Protein AF-A0A953EBY9-F1 (afdb_monomer)

Foldseek 3Di:
DDDDDPPVCVVVVVVCVVVVPPPPPPPPPPPCVPPHPVCLVVLLVVPDCLQFKWKWFKWQDDPPDDIAGAEIEIAGRLVSLCVSCDPLSVDPVSSLVSRQVVLLVCLAPVPPPDDPPPRAAYEGEHRLPQRPLHAQDARYEYEYEPVNVVPQVVQLVSQVSNVVSNYFYEYDDAELVNLLVDQPVSHNGQAYEYEDDPSCPDPSNLVSLPPPDLNRYAYEQCPDVVSVVSCVVSVHRIYIHPVVLLVQLVQLLLVDPCNVQDDSVLLSVLLTGDDPVSVVPDPCVVSSPDSHHPGDD

Secondary structure (DSSP, 8-state):
-----TTTTHHHHHHHHHHH-PPPPPP----TTSPPSTTHHHHHHHS-HHHHEEEEEEEE--TTS--EEEEEEEEE-HHHHHHHHGGGGGSHHHHHHHHHHHHHHHHHHSTTTS-S-TTS-EEEE--SS----PPP-TTEEEEEEGGGGGSHHHHHHHHHHHHHTT-EEEEEEE-HHHHHHS-GGGSS-SEEEEE--GGGGSHHHHHHHTTS-GGGEEEE---SHHHHHHHHHTT--EE-SHHHHHHHHHHHHHT-TTGGG--HHHHHHHHHB-SHHHHTT-S-HHHHH-SSPPPP-

Solvent-accessible surface area (backbone atoms only — not comparable to full-atom values): 16516 Å² total; per-residue (Å²): 133,89,80,82,50,83,74,82,39,50,66,59,51,51,51,47,51,64,66,63,57,56,75,69,76,72,70,76,73,70,66,79,80,49,82,62,73,84,52,56,65,60,48,60,72,66,48,61,58,45,71,26,35,33,44,45,63,29,30,34,50,51,91,98,50,81,75,41,71,53,25,35,36,47,42,75,37,66,68,46,42,31,64,73,51,46,78,56,41,78,39,68,65,55,44,47,49,52,51,29,54,52,18,46,50,47,53,65,65,50,73,83,71,64,70,78,66,96,57,46,36,40,33,36,46,38,25,76,67,88,56,76,85,51,79,73,42,75,53,33,25,40,31,32,50,51,73,41,63,80,41,57,69,59,36,40,51,51,38,52,55,35,43,77,25,42,26,45,34,28,37,34,66,44,28,40,71,47,38,75,76,46,68,64,85,78,50,68,47,64,31,41,32,31,39,61,52,82,63,42,75,37,70,64,29,52,58,50,54,61,91,59,62,41,90,32,37,31,45,27,59,24,66,46,68,67,49,52,55,52,37,47,76,72,56,35,36,32,41,21,29,64,37,52,42,47,52,44,19,47,47,35,40,75,68,34,97,64,31,92,81,55,53,53,69,58,45,28,53,37,51,22,42,68,34,66,74,72,34,62,83,47,94,52,55,72,65,52,67,41,82,71,46,69,78,83,128

Sequence (297 aa):
PDIWRFPADAERLLAWAGAACLPPPAPPVPDLTAPALPGLEAMLEALPLDRVLRRRAILHHTPGAPPLLAARRLLLSRSALAAGLGPLAGDADLLRHAEDRLAASLATRLPGKEQDPPDGPLLLPLPLGSPPVPAPRPGLVGVLPLAAAAHPAALAATRAALAQAGWGLALAGLDAAALRLVAPAGLAADLLLLRWSPAMAERAAAAALRGLPPARLVLTGCDGPEALDWGRSQGITHFAGPHIEALLAAARLAACPKAVACSQPQCAERAATTGPAARAACRNPVLLARLLPPAAA

pLDDT: mean 85.07, std 13.48, range [40.0, 98.31]

Nearest PDB structures (foldseek):
  3pfm-assembly1_A-2  TM=5.759E-01  e=6.584E-04  Pseudomonas protegens Pf-5
  3pju-assembly1_A  TM=5.493E-01  e=7.404E-04  Pseudomonas fluorescens Pf0-1
  6hq5-assembly1_A  TM=5.587E-01  e=7.852E-04  Bdellovibrio bacteriovorus HD100
  6hq5-assembly1_B  TM=5.854E-01  e=3.032E-03  Bdellovibrio bacteriovorus HD100
  3iiv-assembly2_B  TM=5.463E-01  e=1.446E+00  Escherichia coli

Mean predicted aligned error: 9.71 Å

Structure (mmCIF, N/CA/C/O backbone):
data_AF-A0A953EBY9-F1
#
_entry.id   AF-A0A953EBY9-F1
#
loop_
_atom_site.group_PDB
_atom_site.id
_atom_site.type_symbol
_atom_site.label_atom_id
_atom_site.label_alt_id
_atom_site.label_comp_id
_atom_site.label_asym_id
_atom_site.label_entity_id
_atom_site.label_seq_id
_atom_site.pdbx_PDB_ins_code
_atom_site.Cartn_x
_atom_site.Cartn_y
_atom_site.Cartn_z
_atom_site.occupancy
_atom_site.B_iso_or_equiv
_atom_site.auth_seq_id
_atom_site.auth_comp_id
_atom_site.auth_asym_id
_atom_site.auth_atom_id
_atom_site.pdbx_PDB_model_num
ATOM 1 N N . PRO A 1 1 ? 18.045 -18.997 38.169 1.00 48.84 1 PRO A N 1
ATOM 2 C CA . PRO A 1 1 ? 17.410 -17.719 37.783 1.00 48.84 1 PRO A CA 1
ATOM 3 C C . PRO A 1 1 ? 16.649 -17.139 38.975 1.00 48.84 1 PRO A C 1
ATOM 5 O O . PRO A 1 1 ? 15.660 -17.726 39.409 1.00 48.84 1 PRO A O 1
ATOM 8 N N . ASP A 1 2 ? 17.155 -16.044 39.537 1.00 67.75 2 ASP A N 1
ATOM 9 C CA . ASP A 1 2 ? 16.508 -15.395 40.675 1.00 67.75 2 ASP A CA 1
ATOM 10 C C . ASP A 1 2 ? 15.164 -14.807 40.236 1.00 67.75 2 ASP A C 1
ATOM 12 O O . ASP A 1 2 ? 15.077 -14.040 39.276 1.00 67.75 2 ASP A O 1
ATOM 16 N N . ILE A 1 3 ? 14.093 -15.234 40.905 1.00 78.25 3 ILE A N 1
ATOM 17 C CA . ILE A 1 3 ? 12.739 -14.740 40.665 1.00 78.25 3 ILE A CA 1
ATOM 18 C C . ILE A 1 3 ? 12.553 -13.493 41.525 1.00 78.25 3 ILE A C 1
ATOM 20 O O . ILE A 1 3 ? 12.464 -13.589 42.748 1.00 78.25 3 ILE A O 1
ATOM 24 N N . TRP A 1 4 ? 12.475 -12.338 40.871 1.00 80.19 4 TRP A N 1
ATOM 25 C CA . TRP A 1 4 ? 12.210 -11.050 41.505 1.00 80.19 4 TRP A CA 1
ATOM 26 C C . TRP A 1 4 ? 10.749 -10.949 41.959 1.00 80.19 4 TRP A C 1
ATOM 28 O O . TRP A 1 4 ? 9.829 -11.244 41.192 1.00 80.19 4 TRP A O 1
ATOM 38 N N . ARG A 1 5 ? 10.521 -10.514 43.200 1.00 81.44 5 ARG A N 1
ATOM 39 C CA . ARG A 1 5 ? 9.195 -10.314 43.793 1.00 81.44 5 ARG A CA 1
ATOM 40 C C . ARG A 1 5 ? 8.960 -8.832 44.062 1.00 81.44 5 ARG A C 1
ATOM 42 O O . ARG A 1 5 ? 9.480 -8.248 45.012 1.00 81.44 5 ARG A O 1
ATOM 49 N N . PHE A 1 6 ? 8.118 -8.218 43.240 1.00 67.62 6 PHE A N 1
ATOM 50 C CA . PHE A 1 6 ? 7.674 -6.845 43.470 1.00 67.62 6 PHE A CA 1
ATOM 51 C C . PHE A 1 6 ? 6.563 -6.786 44.530 1.00 67.62 6 PHE A C 1
ATOM 53 O O . PHE A 1 6 ? 5.716 -7.680 44.563 1.00 67.62 6 PHE A O 1
ATOM 60 N N . PRO A 1 7 ? 6.532 -5.742 45.384 1.00 73.81 7 PRO A N 1
ATOM 61 C CA . PRO A 1 7 ? 7.420 -4.568 45.392 1.00 73.81 7 PRO A CA 1
ATOM 62 C C . PRO A 1 7 ? 8.709 -4.738 46.218 1.00 73.81 7 PRO A C 1
ATOM 64 O O . PRO A 1 7 ? 9.576 -3.873 46.159 1.00 73.81 7 PRO A O 1
ATOM 67 N N . ALA A 1 8 ? 8.844 -5.832 46.974 1.00 84.31 8 ALA A N 1
ATOM 68 C CA . ALA A 1 8 ? 9.902 -6.019 47.971 1.00 84.31 8 ALA A CA 1
ATOM 69 C C . ALA A 1 8 ? 11.327 -5.952 47.395 1.00 84.31 8 ALA A C 1
ATOM 71 O O . ALA A 1 8 ? 12.239 -5.480 48.068 1.00 84.31 8 ALA A O 1
ATOM 72 N N . ASP A 1 9 ? 11.516 -6.377 46.147 1.00 86.94 9 ASP A N 1
ATOM 73 C CA . ASP A 1 9 ? 12.834 -6.385 45.513 1.00 86.94 9 ASP A CA 1
ATOM 74 C C . ASP A 1 9 ? 13.146 -5.128 44.676 1.00 86.94 9 ASP A C 1
ATOM 76 O O . ASP A 1 9 ? 14.145 -5.111 43.956 1.00 86.94 9 ASP A O 1
ATOM 80 N N . ALA A 1 10 ? 12.335 -4.065 44.751 1.00 79.62 10 ALA A N 1
ATOM 81 C CA . ALA A 1 10 ? 12.517 -2.868 43.921 1.00 79.62 10 ALA A CA 1
ATOM 82 C C . ALA A 1 10 ? 13.888 -2.196 44.122 1.00 79.62 10 ALA A C 1
ATOM 84 O O . ALA A 1 10 ? 14.565 -1.884 43.144 1.00 79.62 10 ALA A O 1
ATOM 85 N N . GLU A 1 11 ? 14.344 -2.030 45.368 1.00 83.62 11 GLU A N 1
ATOM 86 C CA . GLU A 1 11 ? 15.662 -1.440 45.648 1.00 83.62 11 GLU A CA 1
ATOM 87 C C . GLU A 1 11 ? 16.814 -2.335 45.185 1.00 83.62 11 GLU A C 1
ATOM 89 O O . GLU A 1 11 ? 17.789 -1.842 44.621 1.00 83.62 11 GLU A O 1
ATOM 94 N N . ARG A 1 12 ? 16.698 -3.658 45.356 1.00 82.31 12 ARG A N 1
ATOM 95 C CA . ARG A 1 12 ? 17.714 -4.612 44.883 1.00 82.31 12 ARG A CA 1
ATOM 96 C C . ARG A 1 12 ? 17.794 -4.648 43.363 1.00 82.31 12 ARG A C 1
ATOM 98 O O . ARG A 1 12 ? 18.891 -4.761 42.829 1.00 82.31 12 ARG A O 1
ATOM 105 N N . LEU A 1 13 ? 16.660 -4.523 42.676 1.00 76.31 13 LEU A N 1
ATOM 106 C CA . LEU A 1 13 ? 16.611 -4.417 41.222 1.00 76.31 13 LEU A CA 1
ATOM 107 C C . LEU A 1 13 ? 17.226 -3.098 40.738 1.00 76.31 13 LEU A C 1
ATOM 109 O O . LEU A 1 13 ? 17.973 -3.106 39.767 1.00 76.31 13 LEU A O 1
ATOM 113 N N . LEU A 1 14 ? 16.957 -1.978 41.418 1.00 78.56 14 LEU A N 1
ATOM 114 C CA . LEU A 1 14 ? 17.555 -0.677 41.100 1.00 78.56 14 LEU A CA 1
ATOM 115 C C . LEU A 1 14 ? 19.065 -0.661 41.367 1.00 78.56 14 LEU A C 1
ATOM 117 O O . LEU A 1 14 ? 19.818 -0.134 40.555 1.00 78.56 14 LEU A O 1
ATOM 121 N N . ALA A 1 15 ? 19.520 -1.284 42.454 1.00 81.62 15 ALA A N 1
ATOM 122 C CA . ALA A 1 15 ? 20.938 -1.440 42.763 1.00 81.62 15 ALA A CA 1
ATOM 123 C C . ALA A 1 15 ? 21.637 -2.376 41.768 1.00 81.62 15 ALA A C 1
ATOM 125 O O . ALA A 1 15 ? 22.726 -2.064 41.292 1.00 81.62 15 ALA A O 1
ATOM 126 N N . TRP A 1 16 ? 20.994 -3.490 41.398 1.00 83.25 16 TRP A N 1
ATOM 127 C CA . TRP A 1 16 ? 21.473 -4.360 40.328 1.00 83.25 16 TRP A CA 1
ATOM 128 C C . TRP A 1 16 ? 21.533 -3.609 39.000 1.00 83.25 16 TRP A C 1
ATOM 130 O O . TRP A 1 16 ? 22.554 -3.689 38.342 1.00 83.25 16 TRP A O 1
ATOM 140 N N . ALA A 1 17 ? 20.512 -2.834 38.627 1.00 71.62 17 ALA A N 1
ATOM 141 C CA . ALA A 1 17 ? 20.506 -2.042 37.398 1.00 71.62 17 ALA A CA 1
ATOM 142 C C . ALA A 1 17 ? 21.590 -0.952 37.413 1.00 71.62 17 ALA A C 1
ATOM 144 O O . ALA A 1 17 ? 22.281 -0.769 36.418 1.00 71.62 17 ALA A O 1
ATOM 145 N N . GLY A 1 18 ? 21.795 -0.280 38.550 1.00 77.06 18 GLY A N 1
ATOM 146 C CA . GLY A 1 18 ? 22.863 0.704 38.731 1.00 77.06 18 GLY A CA 1
ATOM 147 C C . GLY A 1 18 ? 24.265 0.093 38.652 1.00 77.06 18 GLY A C 1
ATOM 148 O O . GLY A 1 18 ? 25.166 0.713 38.097 1.00 77.06 18 GLY A O 1
ATOM 149 N N . ALA A 1 19 ? 24.446 -1.135 39.147 1.00 72.19 19 ALA A N 1
ATOM 150 C CA . ALA A 1 19 ? 25.705 -1.880 39.055 1.00 72.19 19 ALA A CA 1
ATOM 151 C C . ALA A 1 19 ? 25.898 -2.586 37.697 1.00 72.19 19 ALA A C 1
ATOM 153 O O . ALA A 1 19 ? 27.026 -2.760 37.243 1.00 72.19 19 ALA A O 1
ATOM 154 N N . ALA A 1 20 ? 24.805 -2.985 37.043 1.00 67.62 20 ALA A N 1
ATOM 155 C CA . ALA A 1 20 ? 24.759 -3.609 35.722 1.00 67.62 20 ALA A CA 1
ATOM 156 C C . ALA A 1 20 ? 24.744 -2.582 34.582 1.00 67.62 20 ALA A C 1
ATOM 158 O O . ALA A 1 20 ? 24.800 -2.985 33.419 1.00 67.62 20 ALA A O 1
ATOM 159 N N . CYS A 1 21 ? 24.763 -1.278 34.893 1.00 52.44 21 CYS A N 1
ATOM 160 C CA . CYS A 1 21 ? 25.278 -0.228 34.016 1.00 52.44 21 CYS A CA 1
ATOM 161 C C . CYS A 1 21 ? 26.784 -0.441 33.779 1.00 52.44 21 CYS A C 1
ATOM 163 O O . CYS A 1 21 ? 27.620 0.412 34.071 1.00 52.44 21 CYS A O 1
ATOM 165 N N . LEU A 1 22 ? 27.140 -1.579 33.183 1.00 54.03 22 LEU A N 1
ATOM 166 C CA . LEU A 1 22 ? 28.200 -1.581 32.198 1.00 54.03 22 LEU A CA 1
ATOM 167 C C . LEU A 1 22 ? 27.842 -0.446 31.230 1.00 54.03 22 LEU A C 1
ATOM 169 O O . LEU A 1 22 ? 26.678 -0.383 30.809 1.00 54.03 22 LEU A O 1
ATOM 173 N N . PRO A 1 23 ? 28.770 0.467 30.883 1.00 52.78 23 PRO A N 1
ATOM 174 C CA . PRO A 1 23 ? 28.535 1.289 29.708 1.00 52.78 23 PRO A CA 1
ATOM 175 C C . PRO A 1 23 ? 28.099 0.310 28.612 1.00 52.78 23 PRO A C 1
ATOM 177 O O . PRO A 1 23 ? 28.747 -0.741 28.483 1.00 52.78 23 PRO A O 1
ATOM 180 N N . PRO A 1 24 ? 26.979 0.558 27.900 1.00 56.12 24 PRO A N 1
ATOM 181 C CA . PRO A 1 24 ? 26.636 -0.301 26.776 1.00 56.12 24 PRO A CA 1
ATOM 182 C C . PRO A 1 24 ? 27.923 -0.454 25.963 1.00 56.12 24 PRO A C 1
ATOM 184 O O . PRO A 1 24 ? 28.640 0.552 25.854 1.00 56.12 24 PRO A O 1
ATOM 187 N N . PRO A 1 25 ? 28.290 -1.663 25.476 1.00 50.09 25 PRO A N 1
ATOM 188 C CA . PRO A 1 25 ? 29.399 -1.754 24.537 1.00 50.09 25 PRO A CA 1
ATOM 189 C C . PRO A 1 25 ? 29.126 -0.652 23.536 1.00 50.09 25 PRO A C 1
ATOM 191 O O . PRO A 1 25 ? 28.016 -0.628 22.991 1.00 50.09 25 PRO A O 1
ATOM 194 N N . ALA A 1 26 ? 30.032 0.337 23.473 1.00 48.22 26 ALA A N 1
ATOM 195 C CA . ALA A 1 26 ? 29.777 1.537 22.698 1.00 48.22 26 ALA A CA 1
ATOM 196 C C . ALA A 1 26 ? 29.273 1.014 21.359 1.00 48.22 26 ALA A C 1
ATOM 198 O O . ALA A 1 26 ? 29.963 0.146 20.798 1.00 48.22 26 ALA A O 1
ATOM 199 N N . PRO A 1 27 ? 28.044 1.379 20.924 1.00 53.12 27 PRO A N 1
ATOM 200 C CA . PRO A 1 27 ? 27.584 0.930 19.621 1.00 53.12 27 PRO A CA 1
ATOM 201 C C . PRO A 1 27 ? 28.753 1.232 18.695 1.00 53.12 27 PRO A C 1
ATOM 203 O O . PRO A 1 27 ? 29.323 2.319 18.864 1.00 53.12 27 PRO A O 1
ATOM 206 N N . PRO A 1 28 ? 29.215 0.261 17.878 1.00 50.53 28 PRO A N 1
ATOM 207 C CA . PRO A 1 28 ? 30.386 0.475 17.042 1.00 50.53 28 PRO A CA 1
ATOM 208 C C . PRO A 1 28 ? 30.195 1.847 16.433 1.00 50.53 28 PRO A C 1
ATOM 210 O O . PRO A 1 28 ? 29.159 2.068 15.801 1.00 50.53 28 PRO A O 1
ATOM 213 N N . VAL A 1 29 ? 31.079 2.791 16.791 1.00 48.19 29 VAL A N 1
ATOM 214 C CA . VAL A 1 29 ? 30.934 4.170 16.337 1.00 48.19 29 VAL A CA 1
ATOM 215 C C . VAL A 1 29 ? 30.852 4.009 14.833 1.00 48.19 29 VAL A C 1
ATOM 217 O O . VAL A 1 29 ? 31.797 3.436 14.276 1.00 48.19 29 VAL A O 1
ATOM 220 N N . PRO A 1 30 ? 29.702 4.331 14.207 1.00 51.94 30 PRO A N 1
ATOM 221 C CA . PRO A 1 30 ? 29.554 4.111 12.787 1.00 51.94 30 PRO A CA 1
ATOM 222 C C . PRO A 1 30 ? 30.749 4.798 12.168 1.00 51.94 30 PRO A C 1
ATOM 224 O O . PRO A 1 30 ? 31.080 5.918 12.562 1.00 51.94 30 PRO A O 1
ATOM 227 N N . ASP A 1 31 ? 31.462 4.070 11.321 1.00 47.47 31 ASP A N 1
ATOM 228 C CA . ASP A 1 31 ? 32.631 4.612 10.669 1.00 47.47 31 ASP A CA 1
ATOM 229 C C . ASP A 1 31 ? 32.194 5.897 9.957 1.00 47.47 31 ASP A C 1
ATOM 231 O O . ASP A 1 31 ? 31.512 5.855 8.936 1.00 47.47 31 ASP A O 1
ATOM 235 N N . LEU A 1 32 ? 32.514 7.053 10.544 1.00 46.72 32 LEU A N 1
ATOM 236 C CA . LEU A 1 32 ? 32.156 8.362 10.001 1.00 46.72 32 LEU A CA 1
ATOM 237 C C . LEU A 1 32 ? 32.992 8.673 8.750 1.00 46.72 32 LEU A C 1
ATOM 239 O O . LEU A 1 32 ? 32.824 9.736 8.157 1.00 46.72 32 LEU A O 1
ATOM 243 N N . THR A 1 33 ? 33.884 7.756 8.344 1.00 44.59 33 THR A N 1
ATOM 244 C CA . THR A 1 33 ? 34.513 7.744 7.020 1.00 44.59 33 THR A CA 1
ATOM 245 C C . THR A 1 33 ? 33.665 7.041 5.955 1.00 44.59 33 THR A C 1
ATOM 247 O O . THR A 1 33 ? 34.033 7.065 4.778 1.00 44.59 33 THR A O 1
ATOM 250 N N . ALA A 1 34 ? 32.489 6.502 6.320 1.00 49.81 34 ALA A N 1
ATOM 251 C CA . ALA A 1 34 ? 31.417 6.227 5.370 1.00 49.81 34 ALA A CA 1
ATOM 252 C C . ALA A 1 34 ? 31.222 7.461 4.473 1.00 49.81 34 ALA A C 1
ATOM 254 O O . ALA A 1 34 ? 31.284 8.586 4.981 1.00 49.81 34 ALA A O 1
ATOM 255 N N . PRO A 1 35 ? 31.035 7.278 3.149 1.00 50.38 35 PRO A N 1
ATOM 256 C CA . PRO A 1 35 ? 30.967 8.385 2.205 1.00 50.38 35 PRO A CA 1
ATOM 257 C C . PRO A 1 35 ? 29.991 9.417 2.747 1.00 50.38 35 PRO A C 1
ATOM 259 O O . PRO A 1 35 ? 28.830 9.108 3.017 1.00 50.38 35 PRO A O 1
ATOM 262 N N . ALA A 1 36 ? 30.520 10.608 3.008 1.00 50.12 36 ALA A N 1
ATOM 263 C CA . ALA A 1 36 ? 29.804 11.628 3.735 1.00 50.12 36 ALA A CA 1
ATOM 264 C C . ALA A 1 36 ? 28.427 11.869 3.079 1.00 50.12 36 ALA A C 1
ATOM 266 O O . ALA A 1 36 ? 28.316 11.963 1.859 1.00 50.12 36 ALA A O 1
ATOM 267 N N . LEU A 1 37 ? 27.388 12.008 3.911 1.00 58.06 37 LEU A N 1
ATOM 268 C CA . LEU A 1 37 ? 26.027 12.450 3.566 1.00 58.06 37 LEU A CA 1
ATOM 269 C C . LEU A 1 37 ? 25.894 13.568 2.497 1.00 58.06 37 LEU A C 1
ATOM 271 O O . LEU A 1 37 ? 24.848 13.591 1.836 1.00 58.06 37 LEU A O 1
ATOM 275 N N . PRO A 1 38 ? 26.851 14.506 2.285 1.00 58.12 38 PRO A N 1
ATOM 276 C CA . PRO A 1 38 ? 26.871 15.367 1.103 1.00 58.12 38 PRO A CA 1
ATOM 277 C C . PRO A 1 38 ? 26.700 14.579 -0.200 1.00 58.12 38 PRO A C 1
ATOM 279 O O . PRO A 1 38 ? 27.589 13.879 -0.669 1.00 58.12 38 PRO A O 1
ATOM 282 N N . GLY A 1 39 ? 25.527 14.747 -0.809 1.00 73.44 39 GLY A N 1
ATOM 283 C CA . GLY A 1 39 ? 25.174 14.131 -2.083 1.00 73.44 39 GLY A CA 1
ATOM 284 C C . GLY A 1 39 ? 23.997 13.165 -2.010 1.00 73.44 39 GLY A C 1
ATOM 285 O O . GLY A 1 39 ? 23.461 12.851 -3.066 1.00 73.44 39 GLY A O 1
ATOM 286 N N . LEU A 1 40 ? 23.524 12.756 -0.821 1.00 82.25 40 LEU A N 1
ATOM 287 C CA . LEU A 1 40 ? 22.324 11.911 -0.712 1.00 82.25 40 LEU A CA 1
ATOM 288 C C . LEU A 1 40 ? 21.115 12.579 -1.379 1.00 82.25 40 LEU A C 1
ATOM 290 O O . LEU A 1 40 ? 20.431 11.957 -2.182 1.00 82.25 40 LEU A O 1
ATOM 294 N N . GLU A 1 41 ? 20.895 13.863 -1.108 1.00 84.31 41 GLU A N 1
ATOM 295 C CA . GLU A 1 41 ? 19.794 14.621 -1.711 1.00 84.31 41 GLU A CA 1
ATOM 296 C C . GLU A 1 41 ? 19.932 14.720 -3.236 1.00 84.31 41 GLU A C 1
ATOM 298 O O . GLU A 1 41 ? 18.997 14.388 -3.959 1.00 84.31 41 GLU A O 1
ATOM 303 N N . ALA A 1 42 ? 21.121 15.067 -3.737 1.00 84.69 42 ALA A N 1
ATOM 304 C CA . ALA A 1 42 ? 21.390 15.118 -5.174 1.00 84.69 42 ALA A CA 1
ATOM 305 C C . ALA A 1 42 ? 21.229 13.739 -5.842 1.00 84.69 42 ALA A C 1
ATOM 307 O O . ALA A 1 42 ? 20.711 13.635 -6.952 1.00 84.69 42 ALA A O 1
ATOM 308 N N . MET A 1 43 ? 21.625 12.664 -5.156 1.00 86.44 43 MET A N 1
ATOM 309 C CA . MET A 1 43 ? 21.443 11.289 -5.612 1.00 86.44 43 MET A CA 1
ATOM 310 C C . MET A 1 43 ? 19.959 10.911 -5.669 1.00 86.44 43 MET A C 1
ATOM 312 O O . MET A 1 43 ? 19.530 10.315 -6.654 1.00 86.44 43 MET A O 1
ATOM 316 N N . LEU A 1 44 ? 19.164 11.273 -4.657 1.00 88.56 44 LEU A N 1
ATOM 317 C CA . LEU A 1 44 ? 17.716 11.043 -4.646 1.00 88.56 44 LEU A CA 1
ATOM 318 C C . LEU A 1 44 ? 17.003 11.844 -5.739 1.00 88.56 44 LEU A C 1
ATOM 320 O O . LEU A 1 44 ? 16.080 11.330 -6.368 1.00 88.56 44 LEU A O 1
ATOM 324 N N . GLU A 1 45 ? 17.440 13.075 -6.001 1.00 86.62 45 GLU A N 1
ATOM 325 C CA . GLU A 1 45 ? 16.926 13.903 -7.095 1.00 86.62 45 GLU A CA 1
ATOM 326 C C . GLU A 1 45 ? 17.282 13.339 -8.475 1.00 86.62 45 GLU A C 1
ATOM 328 O O . GLU A 1 45 ? 16.454 13.387 -9.390 1.00 86.62 45 GLU A O 1
ATOM 333 N N . ALA A 1 46 ? 18.483 12.771 -8.615 1.00 87.94 46 ALA A N 1
ATOM 334 C CA . ALA A 1 46 ? 18.946 12.110 -9.831 1.00 87.94 46 ALA A CA 1
ATOM 335 C C . ALA A 1 46 ? 18.370 10.694 -10.009 1.00 87.94 46 ALA A C 1
ATOM 337 O O . ALA A 1 46 ? 18.470 10.125 -11.101 1.00 87.94 46 ALA A O 1
ATOM 338 N N . LEU A 1 47 ? 17.772 10.108 -8.964 1.00 87.62 47 LEU A N 1
ATOM 339 C CA . LEU A 1 47 ? 17.259 8.747 -9.011 1.00 87.62 47 LEU A CA 1
ATOM 340 C C . LEU A 1 47 ? 16.060 8.673 -9.970 1.00 87.62 47 LEU A C 1
ATOM 342 O O . LEU A 1 47 ? 15.031 9.318 -9.745 1.00 87.62 47 LEU A O 1
ATOM 346 N N . PRO A 1 48 ? 16.140 7.861 -11.037 1.00 87.19 48 PRO A N 1
ATOM 347 C CA . PRO A 1 48 ? 15.052 7.745 -11.994 1.00 87.19 48 PRO A CA 1
ATOM 348 C C . PRO A 1 48 ? 13.830 7.106 -11.320 1.00 87.19 48 PRO A C 1
ATOM 350 O O . PRO A 1 48 ? 13.829 5.919 -10.976 1.00 87.19 48 PRO A O 1
ATOM 353 N N . LEU A 1 49 ? 12.780 7.915 -11.117 1.00 86.06 49 LEU A N 1
ATOM 354 C CA . LEU A 1 49 ? 11.563 7.512 -10.404 1.00 86.06 49 LEU A CA 1
ATOM 355 C C . LEU A 1 49 ? 10.929 6.256 -10.999 1.00 86.06 49 LEU A C 1
ATOM 357 O O . LEU A 1 49 ? 10.382 5.447 -10.263 1.00 86.06 49 LEU A O 1
ATOM 361 N N . ASP A 1 50 ? 11.020 6.048 -12.306 1.00 84.38 50 ASP A N 1
ATOM 362 C CA . ASP A 1 50 ? 10.482 4.863 -12.964 1.00 84.38 50 ASP A CA 1
ATOM 363 C C . ASP A 1 50 ? 11.200 3.553 -12.617 1.00 84.38 50 ASP A C 1
ATOM 365 O O . ASP A 1 50 ? 10.613 2.476 -12.759 1.00 84.38 50 ASP A O 1
ATOM 369 N N . ARG A 1 51 ? 12.443 3.621 -12.124 1.00 86.38 51 ARG A N 1
ATOM 370 C CA . ARG A 1 51 ? 13.166 2.441 -11.635 1.00 86.38 51 ARG A CA 1
ATOM 371 C C . ARG A 1 51 ? 12.719 2.022 -10.244 1.00 86.38 51 ARG A C 1
ATOM 373 O O . ARG A 1 51 ? 12.702 0.822 -9.964 1.00 86.38 51 ARG A O 1
ATOM 380 N N . VAL A 1 52 ? 12.329 2.973 -9.399 1.00 91.50 52 VAL A N 1
ATOM 381 C CA . VAL A 1 52 ? 11.956 2.712 -7.999 1.00 91.50 52 VAL A CA 1
ATOM 382 C C . VAL A 1 52 ? 10.455 2.664 -7.764 1.00 91.50 52 VAL A C 1
ATOM 384 O O . VAL A 1 52 ? 9.995 1.949 -6.879 1.00 91.50 52 VAL A O 1
ATOM 387 N N . LEU A 1 53 ? 9.670 3.369 -8.569 1.00 92.00 53 LEU A N 1
ATOM 388 C CA . LEU A 1 53 ? 8.223 3.401 -8.456 1.00 92.00 53 LEU A CA 1
ATOM 389 C C . LEU A 1 53 ? 7.626 2.147 -9.096 1.00 92.00 53 LEU A C 1
ATOM 391 O O . LEU A 1 53 ? 8.007 1.713 -10.187 1.00 92.00 53 LEU A O 1
ATOM 395 N N . ARG A 1 54 ? 6.663 1.551 -8.402 1.00 91.19 54 ARG A N 1
ATOM 396 C CA . ARG A 1 54 ? 5.860 0.440 -8.900 1.00 91.19 54 ARG A CA 1
ATOM 397 C C . ARG A 1 54 ? 4.387 0.775 -8.783 1.00 91.19 54 ARG A C 1
ATOM 399 O O . ARG A 1 54 ? 3.951 1.452 -7.856 1.00 91.19 54 ARG A O 1
ATOM 406 N N . ARG A 1 55 ? 3.630 0.268 -9.742 1.00 90.69 55 ARG A N 1
ATOM 407 C CA . ARG A 1 55 ? 2.183 0.358 -9.855 1.00 90.69 55 ARG A CA 1
ATOM 408 C C . ARG A 1 55 ? 1.590 -1.002 -9.528 1.00 90.69 55 ARG A C 1
ATOM 410 O O . ARG A 1 55 ? 1.950 -1.993 -10.154 1.00 90.69 55 ARG A O 1
ATOM 417 N N . ARG A 1 56 ? 0.651 -1.045 -8.591 1.00 91.69 56 ARG A N 1
ATOM 418 C CA . ARG A 1 56 ? -0.096 -2.256 -8.244 1.00 91.69 56 ARG A CA 1
ATOM 419 C C . ARG A 1 56 ? -1.590 -2.015 -8.349 1.00 91.69 56 ARG A C 1
ATOM 421 O O . ARG A 1 56 ? -2.073 -0.932 -8.026 1.00 91.69 56 ARG A O 1
ATOM 428 N N . ALA A 1 57 ? -2.302 -3.028 -8.819 1.00 91.50 57 ALA A N 1
ATOM 429 C CA . ALA A 1 57 ? -3.754 -3.034 -8.823 1.00 91.50 57 ALA A CA 1
ATOM 430 C C . ALA A 1 57 ? -4.269 -3.467 -7.448 1.00 91.50 57 ALA A C 1
ATOM 432 O O . ALA A 1 57 ? -3.707 -4.368 -6.821 1.00 91.50 57 ALA A O 1
ATOM 433 N N . ILE A 1 58 ? -5.344 -2.829 -7.006 1.00 94.44 58 ILE A N 1
ATOM 434 C CA . ILE A 1 58 ? -6.201 -3.315 -5.933 1.00 94.44 58 ILE A CA 1
ATOM 435 C C . ILE A 1 58 ? -7.476 -3.782 -6.616 1.00 94.44 58 ILE A C 1
ATOM 437 O O . ILE A 1 58 ? -8.159 -2.988 -7.265 1.00 94.44 58 ILE A O 1
ATOM 441 N N . LEU A 1 59 ? -7.768 -5.072 -6.509 1.00 92.88 59 LEU A N 1
ATOM 442 C CA . LEU A 1 59 ? -8.961 -5.655 -7.100 1.00 92.88 59 LEU A CA 1
ATOM 443 C C . LEU A 1 59 ? -10.061 -5.753 -6.060 1.00 92.88 59 LEU A C 1
ATOM 445 O O . LEU A 1 59 ? -9.829 -6.229 -4.949 1.00 92.88 59 LEU A O 1
ATOM 449 N N . HIS A 1 60 ? -11.258 -5.349 -6.458 1.00 91.62 60 HIS A N 1
ATOM 450 C CA . HIS A 1 60 ? -12.474 -5.795 -5.816 1.00 91.62 60 HIS A CA 1
ATOM 451 C C . HIS A 1 60 ? -12.767 -7.210 -6.309 1.00 91.62 60 HIS A C 1
ATOM 453 O O . HIS A 1 60 ? -12.942 -7.441 -7.509 1.00 91.62 60 HIS A O 1
ATOM 459 N N . HIS A 1 61 ? -12.790 -8.161 -5.388 1.00 87.75 61 HIS A N 1
ATOM 460 C CA . HIS A 1 61 ? -13.016 -9.556 -5.700 1.00 87.75 61 HIS A CA 1
ATOM 461 C C . HIS A 1 61 ? -14.039 -10.161 -4.743 1.00 87.75 61 HIS A C 1
ATOM 463 O O . HIS A 1 61 ? -13.761 -10.399 -3.568 1.00 87.75 61 HIS A O 1
ATOM 469 N N . THR A 1 62 ? -15.222 -10.437 -5.283 1.00 84.00 62 THR A N 1
ATOM 470 C CA . THR A 1 62 ? -16.307 -11.144 -4.606 1.00 84.00 62 THR A CA 1
ATOM 471 C C . THR A 1 62 ? -16.536 -12.504 -5.270 1.00 84.00 62 THR A C 1
AT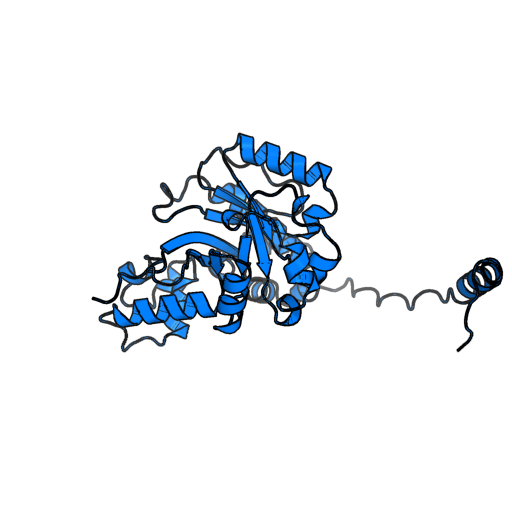OM 473 O O . THR A 1 62 ? -16.434 -12.609 -6.496 1.00 84.00 62 THR A O 1
ATOM 476 N N . PRO A 1 63 ? -16.844 -13.563 -4.498 1.00 78.06 63 PRO A N 1
ATOM 477 C CA . PRO A 1 63 ? -17.199 -14.859 -5.068 1.00 78.06 63 PRO A CA 1
ATOM 478 C C . PRO A 1 63 ? -18.358 -14.736 -6.065 1.00 78.06 63 PRO A C 1
ATOM 480 O O . PRO A 1 63 ? -19.343 -14.055 -5.790 1.00 78.06 63 PRO A O 1
ATOM 483 N N . GLY A 1 64 ? -18.235 -15.387 -7.222 1.00 78.12 64 GLY A N 1
ATOM 484 C CA . GLY A 1 64 ? -19.280 -15.407 -8.254 1.00 78.12 64 GLY A CA 1
ATOM 485 C C . GLY A 1 64 ? -19.365 -14.162 -9.145 1.00 78.12 64 GLY A C 1
ATOM 486 O O . GLY A 1 64 ? -20.168 -14.159 -10.073 1.00 78.12 64 GLY A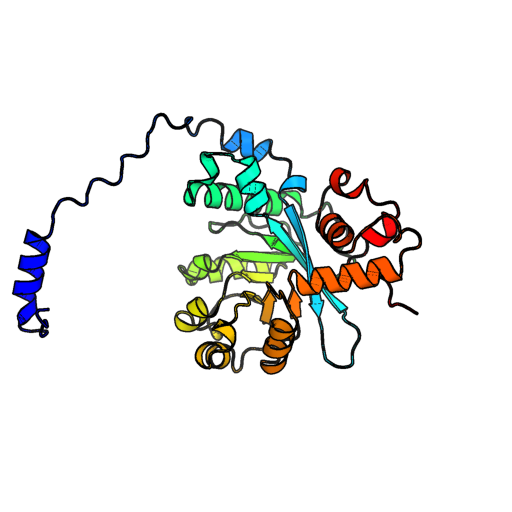 O 1
ATOM 487 N N . ALA A 1 65 ? -18.537 -13.137 -8.922 1.00 81.50 65 ALA A N 1
ATOM 488 C CA . ALA A 1 65 ? -18.455 -11.962 -9.789 1.00 81.50 65 ALA A CA 1
ATOM 489 C C . ALA A 1 65 ? -17.069 -11.849 -10.449 1.00 81.50 65 ALA A C 1
ATOM 491 O O . ALA A 1 65 ? -16.062 -12.246 -9.849 1.00 81.50 65 ALA A O 1
ATOM 492 N N . PRO A 1 66 ? -16.980 -11.285 -11.668 1.00 79.62 66 PRO A N 1
ATOM 493 C CA . PRO A 1 66 ? -15.690 -10.979 -12.269 1.00 79.62 66 PRO A CA 1
ATOM 494 C C . PRO A 1 66 ? -14.932 -9.957 -11.402 1.00 79.62 66 PRO A C 1
ATOM 496 O O . PRO A 1 66 ? -15.552 -9.050 -10.838 1.00 79.62 66 PRO A O 1
ATOM 499 N N . PRO A 1 67 ? -13.598 -10.076 -11.277 1.00 83.56 67 PRO A N 1
ATOM 500 C CA . PRO A 1 67 ? -12.811 -9.113 -10.522 1.00 83.56 67 PRO A CA 1
ATOM 501 C C . PRO A 1 67 ? -12.887 -7.731 -11.178 1.00 83.56 67 PRO A C 1
ATOM 503 O O . PRO A 1 67 ? -12.710 -7.593 -12.389 1.00 83.56 67 PRO A O 1
ATOM 506 N N . LEU A 1 68 ? -13.110 -6.705 -10.360 1.00 87.44 68 LEU A N 1
ATOM 507 C CA . LEU A 1 68 ? -13.153 -5.310 -10.789 1.00 87.44 68 LEU A CA 1
ATOM 508 C C . LEU A 1 68 ? -11.932 -4.567 -10.252 1.00 87.44 68 LEU A C 1
ATOM 510 O O . LEU A 1 68 ? -11.404 -4.895 -9.191 1.00 87.44 68 LEU A O 1
ATOM 514 N N . LEU A 1 69 ? -11.469 -3.551 -10.973 1.00 88.25 69 LEU A N 1
ATOM 515 C CA . LEU A 1 69 ? -10.395 -2.696 -10.499 1.00 88.25 69 LEU A CA 1
ATOM 516 C C . LEU A 1 69 ? -11.002 -1.743 -9.489 1.00 88.25 69 LEU A C 1
ATOM 518 O O . LEU A 1 69 ? -11.836 -0.916 -9.842 1.00 88.25 69 LEU A O 1
ATOM 522 N N . ALA A 1 70 ? -10.601 -1.889 -8.234 1.00 90.50 70 ALA A N 1
ATOM 523 C CA . ALA A 1 70 ? -11.080 -1.017 -7.180 1.00 90.50 70 ALA A CA 1
ATOM 524 C C . ALA A 1 70 ? -10.245 0.252 -7.095 1.00 90.50 70 ALA A C 1
ATOM 526 O O . ALA A 1 70 ? -10.796 1.321 -6.893 1.00 90.50 70 ALA A O 1
ATOM 527 N N . ALA A 1 71 ? -8.922 0.122 -7.209 1.00 91.56 71 ALA A N 1
ATOM 528 C CA . ALA A 1 71 ? -7.991 1.237 -7.132 1.00 91.56 71 ALA A CA 1
ATOM 529 C C . ALA A 1 71 ? -6.623 0.855 -7.708 1.00 91.56 71 ALA A C 1
ATOM 531 O O . ALA A 1 71 ? -6.285 -0.318 -7.900 1.00 91.56 71 ALA A O 1
ATOM 532 N N . ARG A 1 72 ? -5.783 1.865 -7.914 1.00 90.50 72 ARG A N 1
ATOM 533 C CA . ARG A 1 72 ? -4.369 1.716 -8.254 1.00 90.50 72 ARG A CA 1
ATOM 534 C C . ARG A 1 72 ? -3.519 2.253 -7.117 1.00 90.50 72 ARG A C 1
ATOM 536 O O . ARG A 1 72 ? -3.767 3.342 -6.625 1.00 90.50 72 ARG A O 1
ATOM 543 N N . ARG A 1 73 ? -2.466 1.536 -6.742 1.00 92.81 73 ARG A N 1
ATOM 544 C CA . ARG A 1 73 ? -1.488 1.985 -5.750 1.00 92.81 73 ARG A CA 1
ATOM 545 C C . ARG A 1 73 ? -0.130 2.200 -6.391 1.00 92.81 73 ARG A C 1
ATOM 547 O O . ARG A 1 73 ? 0.394 1.298 -7.043 1.00 92.81 73 ARG A O 1
ATOM 554 N N . LEU A 1 74 ? 0.450 3.370 -6.162 1.00 92.62 74 LEU A N 1
ATOM 555 C CA . LEU A 1 74 ? 1.870 3.598 -6.371 1.00 92.62 74 LEU A CA 1
ATOM 556 C C . LEU A 1 74 ? 2.620 3.275 -5.081 1.00 92.62 74 LEU A C 1
ATOM 558 O O . LEU A 1 74 ? 2.159 3.569 -3.978 1.00 92.62 74 LEU A O 1
ATOM 562 N N . LEU A 1 75 ? 3.768 2.627 -5.215 1.00 92.44 75 LEU A N 1
ATOM 563 C CA . LEU A 1 75 ? 4.647 2.307 -4.100 1.00 92.44 75 LEU A CA 1
ATOM 564 C C . LEU A 1 75 ? 6.103 2.467 -4.516 1.00 92.44 75 LEU A C 1
ATOM 566 O O . LEU A 1 75 ? 6.471 2.195 -5.660 1.00 92.44 75 LEU A O 1
ATOM 570 N N . LEU A 1 76 ? 6.928 2.867 -3.561 1.00 93.38 76 LEU A N 1
ATOM 571 C CA . LEU A 1 76 ? 8.372 2.820 -3.703 1.00 93.38 76 LEU A CA 1
ATOM 572 C C . LEU A 1 76 ? 8.824 1.384 -3.431 1.00 93.38 76 LEU A C 1
ATOM 574 O O . LEU A 1 76 ? 8.522 0.808 -2.385 1.00 93.38 76 LEU A O 1
ATOM 578 N N . SER A 1 77 ? 9.496 0.772 -4.402 1.00 92.06 77 SER A N 1
ATOM 579 C CA . SER A 1 77 ? 10.111 -0.535 -4.221 1.00 92.06 77 SER A CA 1
ATOM 580 C C . SER A 1 77 ? 11.345 -0.370 -3.350 1.00 92.06 77 SER A C 1
ATOM 582 O O . SER A 1 77 ? 12.360 0.161 -3.797 1.00 92.06 77 SER A O 1
ATOM 584 N N . ARG A 1 78 ? 11.256 -0.851 -2.109 1.00 91.50 78 ARG A N 1
ATOM 585 C CA . ARG A 1 78 ? 12.355 -0.785 -1.144 1.00 91.50 78 ARG A CA 1
ATOM 586 C C . ARG A 1 78 ? 13.614 -1.493 -1.648 1.00 91.50 78 ARG A C 1
ATOM 588 O O . ARG A 1 78 ? 14.706 -1.001 -1.406 1.00 91.50 78 ARG A O 1
ATOM 595 N N . SER A 1 79 ? 13.480 -2.592 -2.397 1.00 91.81 79 SER A N 1
ATOM 596 C CA . SER A 1 79 ? 14.632 -3.282 -2.997 1.00 91.81 79 SER A CA 1
ATOM 597 C C . SER A 1 79 ? 15.258 -2.490 -4.146 1.00 91.81 79 SER A C 1
ATOM 599 O O . SER A 1 79 ? 16.479 -2.418 -4.235 1.00 91.81 79 SER A O 1
ATOM 601 N N . ALA A 1 80 ? 14.451 -1.855 -5.002 1.00 91.50 80 ALA A N 1
ATOM 602 C CA . ALA A 1 80 ? 14.972 -1.003 -6.073 1.00 91.50 80 ALA A CA 1
ATOM 603 C C . ALA A 1 80 ? 15.607 0.282 -5.522 1.00 91.50 80 ALA A C 1
ATOM 605 O O . ALA A 1 80 ? 16.622 0.738 -6.041 1.00 91.50 80 ALA A O 1
ATOM 606 N N . LEU A 1 81 ? 15.026 0.845 -4.459 1.00 93.12 81 LEU A N 1
ATOM 607 C CA . LEU A 1 81 ? 15.589 1.985 -3.748 1.00 93.12 81 LEU A CA 1
ATOM 608 C C . LEU A 1 81 ? 16.914 1.606 -3.083 1.00 93.12 81 LEU A C 1
ATOM 610 O O . LEU A 1 81 ? 17.904 2.294 -3.293 1.00 93.12 81 LEU A O 1
ATOM 614 N N . ALA A 1 82 ? 16.962 0.473 -2.379 1.00 92.56 82 ALA A N 1
ATOM 615 C CA . ALA A 1 82 ? 18.192 -0.043 -1.791 1.00 92.56 82 ALA A CA 1
ATOM 616 C C . ALA A 1 82 ? 19.288 -0.263 -2.848 1.00 92.56 82 ALA A C 1
ATOM 618 O O . ALA A 1 82 ? 20.424 0.156 -2.656 1.00 92.56 82 ALA A O 1
ATOM 619 N N . ALA A 1 83 ? 18.939 -0.836 -4.004 1.00 91.69 83 ALA A N 1
ATOM 620 C CA . ALA A 1 83 ? 19.872 -0.991 -5.118 1.00 91.69 83 ALA A CA 1
ATOM 621 C C . ALA A 1 83 ? 20.380 0.357 -5.666 1.00 91.69 83 ALA A C 1
ATOM 623 O O . ALA A 1 83 ? 21.536 0.452 -6.064 1.00 91.69 83 ALA A O 1
ATOM 624 N N . GLY A 1 84 ? 19.536 1.395 -5.678 1.00 89.06 84 GLY A N 1
ATOM 625 C CA . GLY A 1 84 ? 19.918 2.749 -6.090 1.00 89.06 84 GLY A CA 1
ATOM 626 C C . GLY A 1 84 ? 20.805 3.482 -5.080 1.00 89.06 84 GLY A C 1
ATOM 627 O O . GLY A 1 84 ? 21.664 4.254 -5.488 1.00 89.06 84 GLY A O 1
ATOM 628 N N . LEU A 1 85 ? 20.618 3.224 -3.783 1.00 89.12 85 LEU A N 1
ATOM 629 C CA . LEU A 1 85 ? 21.413 3.809 -2.696 1.00 89.12 85 LEU A CA 1
ATOM 630 C C . LEU A 1 85 ? 22.740 3.070 -2.451 1.00 89.12 85 LEU A C 1
ATOM 632 O O . LEU A 1 85 ? 23.639 3.611 -1.807 1.00 89.12 85 LEU A O 1
ATOM 636 N N . GLY A 1 86 ? 22.869 1.831 -2.935 1.00 89.38 86 GLY A N 1
ATOM 637 C CA . GLY A 1 86 ? 24.075 1.026 -2.762 1.00 89.38 86 GLY A CA 1
ATOM 638 C C . GLY A 1 86 ? 24.384 0.775 -1.276 1.00 89.38 86 GLY A C 1
ATOM 639 O O . GLY A 1 86 ? 23.478 0.397 -0.531 1.00 89.38 86 GLY A O 1
ATOM 640 N N . PRO A 1 87 ? 25.632 0.986 -0.810 1.00 88.25 87 PRO A N 1
ATOM 641 C CA . PRO A 1 87 ? 26.018 0.752 0.587 1.00 88.25 87 PRO A CA 1
ATOM 642 C C . PRO A 1 87 ? 25.191 1.533 1.617 1.00 88.25 87 PRO A C 1
ATOM 644 O O . PRO A 1 87 ? 24.959 1.035 2.717 1.00 88.25 87 PRO A O 1
ATOM 647 N N . LEU A 1 88 ? 24.690 2.720 1.255 1.00 87.00 88 LEU A N 1
ATOM 648 C CA . LEU A 1 88 ? 23.876 3.555 2.147 1.00 87.00 88 LEU A CA 1
ATOM 649 C C . LEU A 1 88 ? 22.542 2.890 2.521 1.00 87.00 88 LEU A C 1
ATOM 651 O O . LEU A 1 88 ? 21.954 3.226 3.542 1.00 87.00 88 LEU A O 1
ATOM 655 N N . ALA A 1 89 ? 22.074 1.915 1.733 1.00 88.19 89 ALA A N 1
ATOM 656 C CA . ALA A 1 89 ? 20.864 1.155 2.036 1.00 88.19 89 ALA A CA 1
ATOM 657 C C . ALA A 1 89 ? 20.998 0.215 3.246 1.00 88.19 89 ALA A C 1
ATOM 659 O O . ALA A 1 89 ? 19.987 -0.329 3.695 1.00 88.19 89 ALA A O 1
ATOM 660 N N . GLY A 1 90 ? 22.224 -0.016 3.738 1.00 88.56 90 GLY A N 1
ATOM 661 C CA . GLY A 1 90 ? 22.470 -0.787 4.958 1.00 88.56 90 GLY A CA 1
ATOM 662 C C . GLY A 1 90 ? 21.945 -0.093 6.217 1.00 88.56 90 GLY A C 1
ATOM 663 O O . GLY A 1 90 ? 21.628 -0.767 7.195 1.00 88.56 90 GLY A O 1
ATOM 664 N N . ASP A 1 91 ? 21.793 1.231 6.169 1.00 90.31 91 ASP A N 1
ATOM 665 C CA . ASP A 1 91 ? 21.187 2.025 7.229 1.00 90.31 91 ASP A CA 1
ATOM 666 C C . ASP A 1 91 ? 19.668 2.149 6.999 1.00 90.31 91 ASP A C 1
ATOM 668 O O . ASP A 1 91 ? 19.189 2.631 5.964 1.00 90.31 91 ASP A O 1
ATOM 672 N N . ALA A 1 92 ? 18.887 1.681 7.975 1.00 88.75 92 ALA A N 1
ATOM 673 C CA . ALA A 1 92 ? 17.431 1.676 7.892 1.00 88.75 92 ALA A CA 1
ATOM 674 C C . ALA A 1 92 ? 16.822 3.088 7.933 1.00 88.75 92 ALA A C 1
ATOM 676 O O . ALA A 1 92 ? 15.774 3.300 7.312 1.00 88.75 92 ALA A O 1
ATOM 677 N N . ASP A 1 93 ? 17.470 4.031 8.615 1.00 89.12 93 ASP A N 1
ATOM 678 C CA . ASP A 1 93 ? 17.018 5.413 8.742 1.00 89.12 93 ASP A CA 1
ATOM 679 C C . ASP A 1 93 ? 17.307 6.187 7.457 1.00 89.12 93 ASP A C 1
ATOM 681 O O . ASP A 1 93 ? 16.437 6.911 6.973 1.00 89.12 93 ASP A O 1
ATOM 685 N N . LEU A 1 94 ? 18.459 5.954 6.816 1.00 90.56 94 LEU A N 1
ATOM 686 C CA . LEU A 1 94 ? 18.742 6.530 5.494 1.00 90.56 94 LEU A CA 1
ATOM 687 C C . LEU A 1 94 ? 17.776 6.014 4.427 1.00 90.56 94 LEU A C 1
ATOM 689 O O . LEU A 1 94 ? 17.286 6.785 3.599 1.00 90.56 94 LEU A O 1
ATOM 693 N N . LEU A 1 95 ? 17.457 4.719 4.457 1.00 91.06 95 LEU A N 1
ATOM 694 C CA . LEU A 1 95 ? 16.479 4.142 3.541 1.00 91.06 95 LEU A CA 1
ATOM 695 C C . LEU A 1 95 ? 15.070 4.704 3.791 1.00 91.06 95 LEU A C 1
ATOM 697 O O . LEU A 1 95 ? 14.353 4.994 2.833 1.00 91.06 95 LEU A O 1
ATOM 701 N N . ARG A 1 96 ? 14.680 4.910 5.057 1.00 90.69 96 ARG A N 1
ATOM 702 C CA . ARG A 1 96 ? 13.418 5.575 5.423 1.00 90.69 96 ARG A CA 1
ATOM 703 C C . ARG A 1 96 ? 13.388 7.025 4.945 1.00 90.69 96 ARG A C 1
ATOM 705 O O . ARG A 1 96 ? 12.405 7.424 4.327 1.00 90.69 96 ARG A O 1
ATOM 712 N N . HIS A 1 97 ? 14.454 7.786 5.182 1.00 90.62 97 HIS A N 1
ATOM 713 C CA . HIS A 1 97 ? 14.588 9.169 4.720 1.00 90.62 97 HIS A CA 1
ATOM 714 C C . HIS A 1 97 ? 14.438 9.255 3.201 1.00 90.62 97 HIS A C 1
ATOM 716 O O . HIS A 1 97 ? 13.659 10.057 2.693 1.00 90.62 97 HIS A O 1
ATOM 722 N N . ALA A 1 98 ? 15.106 8.366 2.465 1.00 92.19 98 ALA A N 1
ATOM 723 C CA . ALA A 1 98 ? 14.961 8.264 1.019 1.00 92.19 98 ALA A CA 1
ATOM 724 C C . ALA A 1 98 ? 13.511 7.973 0.584 1.00 92.19 98 ALA A C 1
ATOM 726 O O . ALA A 1 98 ? 13.015 8.603 -0.354 1.00 92.19 98 ALA A O 1
ATOM 727 N N . GLU A 1 99 ? 12.810 7.059 1.268 1.00 93.06 99 GLU A N 1
ATOM 728 C CA . GLU A 1 99 ? 11.386 6.791 1.020 1.00 93.06 99 GLU A CA 1
ATOM 729 C C . GLU A 1 99 ? 10.525 8.044 1.248 1.00 93.06 99 GLU A C 1
ATOM 731 O O . GLU A 1 99 ? 9.718 8.392 0.383 1.00 93.06 99 GLU A O 1
ATOM 736 N N . ASP A 1 100 ? 10.723 8.752 2.362 1.00 91.75 100 ASP A N 1
ATOM 737 C CA . ASP A 1 100 ? 9.957 9.953 2.711 1.00 91.75 100 ASP A CA 1
ATOM 738 C C . ASP A 1 100 ? 10.218 11.105 1.725 1.00 91.75 100 ASP A C 1
ATOM 740 O O . ASP A 1 100 ? 9.278 11.751 1.252 1.00 91.75 100 ASP A O 1
ATOM 744 N N . ARG A 1 101 ? 11.476 11.340 1.333 1.00 90.81 101 ARG A N 1
ATOM 745 C CA . ARG A 1 101 ? 11.835 12.393 0.363 1.00 90.81 101 ARG A CA 1
ATOM 746 C C . ARG A 1 101 ? 11.235 12.125 -1.014 1.00 90.81 101 ARG A C 1
ATOM 748 O O . ARG A 1 101 ? 10.670 13.033 -1.632 1.00 90.81 101 ARG A O 1
ATOM 755 N N . LEU A 1 102 ? 11.296 10.879 -1.485 1.00 91.56 102 LEU A N 1
ATOM 756 C CA . LEU A 1 102 ? 10.675 10.492 -2.751 1.00 91.56 102 LEU A CA 1
ATOM 757 C C . LEU A 1 102 ? 9.144 10.552 -2.672 1.00 91.56 102 LEU A C 1
ATOM 759 O O . LEU A 1 102 ? 8.517 11.025 -3.618 1.00 91.56 102 LEU A O 1
ATOM 763 N N . ALA A 1 103 ? 8.534 10.146 -1.555 1.00 91.38 103 ALA A N 1
ATOM 764 C CA . ALA A 1 103 ? 7.092 10.266 -1.337 1.00 91.38 103 ALA A CA 1
ATOM 765 C C . ALA A 1 103 ? 6.628 11.731 -1.373 1.00 91.38 103 ALA A C 1
ATOM 767 O O . ALA A 1 103 ? 5.670 12.054 -2.077 1.00 91.38 103 ALA A O 1
ATOM 768 N N . ALA A 1 104 ? 7.350 12.637 -0.706 1.00 88.94 104 ALA A N 1
ATOM 769 C CA . ALA A 1 104 ? 7.078 14.073 -0.757 1.00 88.94 104 ALA A CA 1
ATOM 770 C C . ALA A 1 104 ? 7.182 14.625 -2.191 1.00 88.94 104 ALA A C 1
ATOM 772 O O . ALA A 1 104 ? 6.304 15.355 -2.649 1.00 88.94 104 ALA A O 1
ATOM 773 N N . SER A 1 105 ? 8.219 14.225 -2.933 1.00 86.62 105 SER A N 1
ATOM 774 C CA . SER A 1 105 ? 8.398 14.603 -4.341 1.00 86.62 105 SER A CA 1
ATOM 775 C C . SER A 1 105 ? 7.244 14.110 -5.227 1.00 86.62 105 SER A C 1
ATOM 777 O O . SER A 1 105 ? 6.724 14.860 -6.057 1.00 86.62 105 SER A O 1
ATOM 779 N N . LEU A 1 106 ? 6.788 12.868 -5.028 1.00 85.44 106 LEU A N 1
ATOM 780 C CA . LEU A 1 106 ? 5.660 12.281 -5.758 1.00 85.44 106 LEU A CA 1
ATOM 781 C C . LEU A 1 106 ? 4.343 13.003 -5.466 1.00 85.44 106 LEU A C 1
ATOM 783 O O . LEU A 1 106 ? 3.608 13.312 -6.406 1.00 85.44 106 LEU A O 1
ATOM 787 N N . ALA A 1 107 ? 4.069 13.299 -4.193 1.00 82.94 107 ALA A N 1
ATOM 788 C CA . ALA A 1 107 ? 2.868 14.010 -3.764 1.00 82.94 107 ALA A CA 1
ATOM 789 C C . ALA A 1 107 ? 2.749 15.396 -4.421 1.00 82.94 107 ALA A C 1
ATOM 791 O O . ALA A 1 107 ? 1.644 15.817 -4.748 1.00 82.94 107 ALA A O 1
ATOM 792 N N . THR A 1 108 ? 3.875 16.062 -4.693 1.00 80.50 108 THR A N 1
ATOM 793 C CA . THR A 1 108 ? 3.903 17.368 -5.371 1.00 80.50 108 THR A CA 1
ATOM 794 C C . THR A 1 108 ? 3.851 17.257 -6.900 1.00 80.50 108 THR A C 1
ATOM 796 O O . THR A 1 108 ? 3.239 18.095 -7.556 1.00 80.50 108 THR A O 1
ATOM 799 N N . ARG A 1 109 ? 4.497 16.248 -7.504 1.00 77.75 109 ARG A N 1
ATOM 800 C CA . ARG A 1 109 ? 4.693 16.167 -8.971 1.00 77.75 109 ARG A CA 1
ATOM 801 C C . ARG A 1 109 ? 3.566 15.475 -9.743 1.00 77.75 109 ARG A C 1
ATOM 803 O 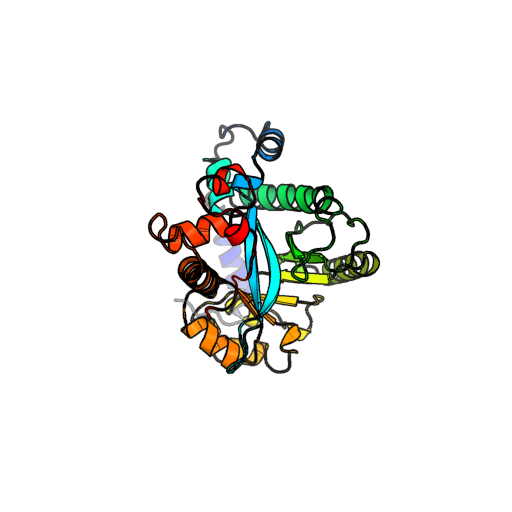O . ARG A 1 109 ? 3.439 15.704 -10.947 1.00 77.75 109 ARG A O 1
ATOM 810 N N . LEU A 1 110 ? 2.823 14.571 -9.105 1.00 71.75 110 LEU A N 1
ATOM 811 C CA . LEU A 1 110 ? 1.787 13.759 -9.760 1.00 71.75 110 LEU A CA 1
ATOM 812 C C . LEU A 1 110 ? 0.405 14.426 -9.894 1.00 71.75 110 LEU A C 1
ATOM 814 O O . LEU A 1 110 ? -0.256 14.171 -10.910 1.00 71.75 110 LEU A O 1
ATOM 818 N N . PRO A 1 111 ? -0.068 15.267 -8.952 1.00 61.16 111 PRO A N 1
ATOM 819 C CA . PRO A 1 111 ? -1.326 15.986 -9.133 1.00 61.16 111 PRO A CA 1
ATOM 820 C C . PRO A 1 111 ? -1.254 16.862 -10.397 1.00 61.16 111 PRO A C 1
ATOM 822 O O . PRO A 1 111 ? -0.408 17.742 -10.497 1.00 61.16 111 PRO A O 1
ATOM 825 N N . GLY A 1 112 ? -2.105 16.586 -11.394 1.00 50.88 112 GLY A N 1
ATOM 826 C CA . GLY A 1 112 ? -2.230 17.391 -12.619 1.00 50.88 112 GLY A CA 1
ATOM 827 C C . GLY A 1 112 ? -1.631 16.813 -13.911 1.00 50.88 112 GLY A C 1
ATOM 828 O O . GLY A 1 112 ? -1.945 17.335 -14.975 1.00 50.88 112 GLY A O 1
ATOM 829 N N . LYS A 1 113 ? -0.820 15.740 -13.876 1.00 50.75 113 LYS A N 1
ATOM 830 C CA . LYS A 1 113 ? -0.233 15.144 -15.107 1.00 50.75 113 LYS A CA 1
ATOM 831 C C . LYS A 1 113 ? -0.992 13.950 -15.681 1.00 50.75 113 LYS A C 1
ATOM 833 O O . LYS A 1 113 ? -0.985 13.747 -16.890 1.00 50.75 113 LYS A O 1
ATOM 838 N N . GLU A 1 114 ? -1.645 13.159 -14.839 1.00 51.16 114 GLU A N 1
ATOM 839 C CA . GLU A 1 114 ? -2.637 12.189 -15.309 1.00 51.16 114 GLU A CA 1
ATOM 840 C C . GLU A 1 114 ? -3.970 12.932 -15.423 1.00 51.16 114 GLU A C 1
ATOM 842 O O . GLU A 1 114 ? -4.438 13.452 -14.413 1.00 51.16 114 GLU A O 1
ATOM 847 N N . GLN A 1 115 ? -4.572 13.013 -16.615 1.00 44.38 115 GLN A N 1
ATOM 848 C CA . GLN A 1 115 ? -6.009 13.310 -16.753 1.00 44.38 115 GLN A CA 1
ATOM 849 C C . GLN A 1 115 ? -6.795 12.264 -15.939 1.00 44.38 115 GLN A C 1
ATOM 851 O O . GLN A 1 115 ? -6.230 11.199 -15.686 1.00 44.38 115 GLN A O 1
ATOM 856 N N . ASP A 1 116 ? -7.994 12.605 -15.438 1.00 46.94 116 ASP A N 1
ATOM 857 C CA . ASP A 1 116 ? -8.855 11.780 -14.556 1.00 46.94 116 ASP A CA 1
ATOM 858 C C . ASP A 1 116 ? -8.502 10.293 -14.563 1.00 46.94 116 ASP A C 1
ATOM 860 O O . ASP A 1 116 ? -8.500 9.713 -15.649 1.00 46.94 116 ASP A O 1
ATOM 864 N N . PRO A 1 117 ? -8.186 9.661 -13.412 1.00 52.91 117 PRO A N 1
ATOM 865 C CA . PRO A 1 117 ? -7.771 8.269 -13.430 1.00 52.91 117 PRO A CA 1
ATOM 866 C C . PRO A 1 117 ? -8.919 7.453 -14.045 1.00 52.91 117 PRO A C 1
ATOM 868 O O . PRO A 1 117 ? -9.966 7.324 -13.411 1.00 52.91 117 PRO A O 1
ATOM 871 N N . PRO A 1 118 ? -8.759 6.887 -15.258 1.00 54.03 118 PRO A N 1
ATOM 872 C CA . PRO A 1 118 ? -9.868 6.252 -15.979 1.00 54.03 118 PRO A CA 1
ATOM 873 C C . PRO A 1 118 ? -10.350 4.951 -15.305 1.00 54.03 118 PRO A C 1
ATOM 875 O O . PRO A 1 118 ? -11.264 4.296 -15.789 1.00 54.03 118 PRO A O 1
ATOM 878 N N . ASP A 1 119 ? -9.729 4.594 -14.179 1.00 66.69 119 ASP A N 1
ATOM 879 C CA . ASP A 1 119 ? -9.565 3.250 -13.639 1.00 66.69 119 ASP A CA 1
ATOM 880 C C . ASP A 1 119 ? -9.728 3.220 -12.091 1.00 66.69 119 ASP A C 1
ATOM 882 O O . ASP A 1 119 ? -9.260 2.292 -11.428 1.00 66.69 119 ASP A O 1
ATOM 886 N N . GLY A 1 120 ? -10.359 4.242 -11.491 1.00 74.44 120 GLY A N 1
ATOM 887 C CA . GLY A 1 120 ? -10.630 4.330 -10.044 1.00 74.44 120 GLY A CA 1
ATOM 888 C C . GLY A 1 120 ? -9.585 5.111 -9.224 1.00 74.44 120 GLY A C 1
ATOM 889 O O . GLY A 1 120 ? -8.671 5.715 -9.791 1.00 74.44 120 GLY A O 1
ATOM 890 N N . PRO A 1 121 ? -9.706 5.140 -7.880 1.00 87.31 121 PRO A N 1
ATOM 891 C CA . PRO A 1 121 ? -8.836 5.920 -7.008 1.00 87.31 121 PRO A CA 1
ATOM 892 C C . PRO A 1 121 ? -7.350 5.574 -7.138 1.00 87.31 121 PRO A C 1
ATOM 894 O O . PRO A 1 121 ? -6.970 4.416 -7.342 1.00 87.31 121 PRO A O 1
ATOM 897 N N . LEU A 1 122 ? -6.494 6.580 -6.954 1.00 89.56 122 LEU A N 1
ATOM 898 C CA . LEU A 1 122 ? -5.041 6.438 -6.950 1.00 89.56 122 LEU A CA 1
ATOM 899 C C . LEU A 1 122 ? -4.482 6.627 -5.536 1.00 89.56 122 LEU A C 1
ATOM 901 O O . LEU A 1 122 ? -4.549 7.711 -4.961 1.00 89.56 122 LEU A O 1
ATOM 905 N N . LEU A 1 123 ? -3.885 5.565 -5.003 1.00 93.69 123 LEU A N 1
ATOM 906 C CA . LEU A 1 123 ? -3.183 5.554 -3.728 1.00 93.69 123 LEU A CA 1
ATOM 907 C C . LEU A 1 123 ? -1.725 5.981 -3.931 1.00 93.69 123 LEU A C 1
ATOM 909 O O . LEU A 1 123 ? -0.989 5.328 -4.679 1.00 93.69 123 LEU A O 1
ATOM 913 N N . LEU A 1 124 ? -1.305 7.039 -3.240 1.00 92.31 124 LEU A N 1
ATOM 914 C CA . LEU A 1 124 ? 0.030 7.635 -3.327 1.00 92.31 124 LEU A CA 1
ATOM 915 C C . LEU A 1 124 ? 0.756 7.549 -1.980 1.00 92.31 124 LEU A C 1
ATOM 917 O O . LEU A 1 124 ? 0.143 7.849 -0.959 1.00 92.31 124 LEU A O 1
ATOM 921 N N . PRO A 1 125 ? 2.046 7.173 -1.939 1.00 93.88 125 PRO A N 1
ATOM 922 C CA . PRO A 1 125 ? 2.803 7.205 -0.694 1.00 93.88 125 PRO A CA 1
ATOM 923 C C . PRO A 1 125 ? 2.943 8.649 -0.199 1.00 93.88 125 PRO A C 1
ATOM 925 O O . PRO A 1 125 ? 3.229 9.548 -0.990 1.00 93.88 125 PRO A O 1
ATOM 928 N N . LEU A 1 126 ? 2.761 8.853 1.104 1.00 93.31 126 LEU A N 1
ATOM 929 C CA . LEU A 1 126 ? 3.013 10.115 1.793 1.00 93.31 126 LEU A CA 1
ATOM 930 C C . LEU A 1 126 ? 4.177 9.953 2.783 1.00 93.31 126 LEU A C 1
ATOM 932 O O . LEU A 1 126 ? 4.322 8.870 3.359 1.00 93.31 126 LEU A O 1
ATOM 936 N N . PRO A 1 127 ? 4.990 11.004 2.991 1.00 92.00 127 PRO A N 1
ATOM 937 C CA . PRO A 1 127 ? 6.035 10.986 4.010 1.00 92.00 127 PRO A CA 1
ATOM 938 C C . PRO A 1 127 ? 5.428 10.927 5.417 1.00 92.00 127 PRO A C 1
ATOM 940 O O . PRO A 1 127 ? 4.353 11.481 5.645 1.00 92.00 127 PRO A O 1
ATOM 943 N N . LEU A 1 128 ? 6.131 10.305 6.368 1.00 86.56 128 LEU A N 1
ATOM 944 C CA . LEU A 1 128 ? 5.688 10.215 7.770 1.00 86.56 128 LEU A CA 1
ATOM 945 C C . LEU A 1 128 ? 5.597 11.583 8.482 1.00 86.56 128 LEU A C 1
ATOM 947 O O . LEU A 1 128 ? 4.821 11.725 9.425 1.00 86.56 128 LEU A O 1
ATOM 951 N N . GLY A 1 129 ? 6.393 12.568 8.051 1.00 78.94 129 GLY A N 1
ATOM 952 C CA . GLY A 1 129 ? 6.369 13.937 8.579 1.00 78.94 129 GLY A CA 1
ATOM 953 C C . GLY A 1 129 ? 5.113 14.717 8.175 1.00 78.94 129 GLY A C 1
ATOM 954 O O . GLY A 1 129 ? 4.079 14.136 7.880 1.00 78.94 129 GLY A O 1
ATOM 955 N N . SER A 1 130 ? 5.191 16.047 8.125 1.00 71.19 130 SER A N 1
ATOM 956 C CA . SER A 1 130 ? 4.099 16.867 7.583 1.00 71.19 130 SER A CA 1
ATOM 957 C C . SER A 1 130 ? 4.033 16.687 6.063 1.00 71.19 130 SER A C 1
ATOM 959 O O . SER A 1 130 ? 4.897 17.235 5.368 1.00 71.19 130 SER A O 1
ATOM 961 N N . PRO A 1 131 ? 3.063 15.932 5.509 1.00 71.81 131 PRO A N 1
ATOM 962 C CA . PRO A 1 131 ? 2.967 15.819 4.067 1.00 71.81 131 PRO A CA 1
ATOM 963 C C . PRO A 1 131 ? 2.628 17.198 3.488 1.00 71.81 131 PRO A C 1
ATOM 965 O O . PRO A 1 131 ? 1.843 17.936 4.095 1.00 71.81 131 PRO A O 1
ATOM 968 N N . PRO A 1 132 ? 3.193 17.572 2.327 1.00 69.62 132 PRO A N 1
ATOM 969 C CA . PRO A 1 132 ? 2.739 18.772 1.639 1.00 69.62 132 PRO A CA 1
ATOM 970 C C . PRO A 1 132 ? 1.238 18.629 1.378 1.00 69.62 132 PRO A C 1
ATOM 972 O O . PRO A 1 132 ? 0.802 17.571 0.924 1.00 69.62 132 PRO A O 1
ATOM 975 N N . VAL A 1 133 ? 0.449 19.665 1.685 1.00 66.75 133 VAL A N 1
ATOM 976 C CA . VAL A 1 133 ? -0.978 19.669 1.342 1.00 66.75 133 VAL A CA 1
ATOM 977 C C . VAL A 1 133 ? -1.059 19.693 -0.183 1.00 66.75 133 VAL A C 1
ATOM 979 O O . VAL A 1 133 ? -0.612 20.662 -0.801 1.00 66.75 133 VAL A O 1
ATOM 982 N N . PRO A 1 134 ? -1.545 18.619 -0.812 1.00 69.00 134 PRO A N 1
ATOM 983 C CA . PRO A 1 134 ? -1.537 18.532 -2.256 1.00 69.00 134 PRO A CA 1
ATOM 984 C C . PRO A 1 134 ? -2.644 19.401 -2.862 1.00 69.00 134 PRO A C 1
ATOM 986 O O . PRO A 1 134 ? -3.611 19.768 -2.193 1.00 69.00 134 PRO A O 1
ATOM 989 N N . ALA A 1 135 ? -2.521 19.707 -4.156 1.00 71.62 135 ALA A N 1
ATOM 990 C CA . ALA A 1 135 ? -3.568 20.418 -4.882 1.00 71.62 135 ALA A CA 1
ATOM 991 C C . ALA A 1 135 ? -4.913 19.656 -4.810 1.00 71.62 135 ALA A C 1
ATOM 993 O O . ALA A 1 135 ? -4.906 18.415 -4.848 1.00 71.62 135 ALA A O 1
ATOM 994 N N . PRO A 1 136 ? -6.058 20.367 -4.741 1.00 72.75 136 PRO A N 1
ATOM 995 C CA . PRO A 1 136 ? -7.365 19.735 -4.646 1.00 72.75 136 PRO A CA 1
ATOM 996 C C . PRO A 1 136 ? -7.615 18.792 -5.821 1.00 72.75 136 PRO A C 1
ATOM 998 O O . PRO A 1 136 ? -7.582 19.213 -6.979 1.00 72.75 136 PRO A O 1
ATOM 1001 N N . ARG A 1 137 ? -7.845 17.508 -5.533 1.00 72.75 137 ARG A N 1
ATOM 1002 C CA . ARG A 1 137 ? -8.109 16.508 -6.570 1.00 72.75 137 ARG A CA 1
ATOM 1003 C C . ARG A 1 137 ? -8.908 15.321 -6.022 1.00 72.75 137 ARG A C 1
ATOM 1005 O O . ARG A 1 137 ? -8.350 14.515 -5.277 1.00 72.75 137 ARG A O 1
ATOM 1012 N N . PRO A 1 138 ? -10.176 15.164 -6.436 1.00 75.06 138 PRO A N 1
ATOM 1013 C CA . PRO A 1 138 ? -10.968 13.987 -6.102 1.00 75.06 138 PRO A CA 1
ATOM 1014 C C . PRO A 1 138 ? -10.316 12.692 -6.608 1.00 75.06 138 PRO A C 1
ATOM 1016 O O . PRO A 1 138 ? -9.649 12.674 -7.644 1.00 75.06 138 PRO A O 1
ATOM 1019 N N . GLY A 1 139 ? -10.528 11.593 -5.883 1.00 81.38 139 GLY A N 1
ATOM 1020 C CA . GLY A 1 139 ? -10.051 10.264 -6.282 1.00 81.38 139 GLY A CA 1
ATOM 1021 C C . GLY A 1 139 ? -8.588 9.967 -5.937 1.00 81.38 139 GLY A C 1
ATOM 1022 O O . GLY A 1 139 ? -8.073 8.925 -6.341 1.00 81.38 139 GLY A O 1
ATOM 1023 N N . LEU A 1 140 ? -7.910 10.834 -5.181 1.00 88.31 140 LEU A N 1
ATOM 1024 C CA . LEU A 1 140 ? -6.594 10.542 -4.613 1.00 88.31 140 LEU A CA 1
ATOM 1025 C C . LEU A 1 140 ? -6.709 10.064 -3.166 1.00 88.31 140 LEU A C 1
ATOM 1027 O O . LEU A 1 140 ? -7.553 10.526 -2.403 1.00 88.31 140 LEU A O 1
ATOM 1031 N N . VAL A 1 141 ? -5.844 9.126 -2.790 1.00 93.00 141 VAL A N 1
ATOM 1032 C CA . VAL A 1 141 ? -5.741 8.620 -1.421 1.00 93.00 141 VAL A CA 1
ATOM 1033 C C . VAL A 1 141 ? -4.278 8.655 -0.995 1.00 93.00 141 VAL A C 1
ATOM 1035 O O . VAL A 1 141 ? -3.434 7.969 -1.571 1.00 93.00 141 VAL A O 1
ATOM 1038 N N . GLY A 1 142 ? -3.960 9.446 0.023 1.00 93.69 142 GLY A N 1
ATOM 1039 C CA . GLY A 1 142 ? -2.634 9.447 0.630 1.00 93.69 142 GLY A CA 1
ATOM 1040 C C . GLY A 1 142 ? -2.408 8.181 1.453 1.00 93.69 142 GLY A C 1
ATOM 1041 O O . GLY A 1 142 ? -3.310 7.741 2.155 1.00 93.69 142 GLY A O 1
ATOM 1042 N N . VAL A 1 143 ? -1.223 7.581 1.389 1.00 96.12 143 VAL A N 1
ATOM 1043 C CA . VAL A 1 143 ? -0.872 6.370 2.141 1.00 96.12 143 VAL A CA 1
ATOM 1044 C C . VAL A 1 143 ? 0.267 6.687 3.097 1.00 96.12 143 VAL A C 1
ATOM 1046 O O . VAL A 1 143 ? 1.406 6.851 2.663 1.00 96.12 143 VAL A O 1
ATOM 1049 N N . LEU A 1 144 ? -0.034 6.720 4.393 1.00 95.62 144 LEU A N 1
ATOM 1050 C CA . LEU A 1 144 ? 0.961 6.850 5.456 1.00 95.62 144 LEU A CA 1
ATOM 1051 C C . LEU A 1 144 ? 1.374 5.468 5.989 1.00 95.62 144 LEU A C 1
ATOM 1053 O O . LEU A 1 144 ? 0.560 4.534 5.993 1.00 95.62 144 LEU A O 1
ATOM 1057 N N . PRO A 1 145 ? 2.621 5.300 6.459 1.00 95.00 145 PRO A N 1
ATOM 1058 C CA . PRO A 1 145 ? 3.003 4.098 7.187 1.00 95.00 145 PRO A CA 1
ATOM 1059 C C . PRO A 1 145 ? 2.307 4.056 8.554 1.00 95.00 145 PRO A C 1
ATOM 1061 O O . PRO A 1 145 ? 1.973 5.091 9.130 1.00 95.00 145 PRO A O 1
ATOM 1064 N N . LEU A 1 146 ? 2.149 2.856 9.117 1.00 95.12 146 LEU A N 1
ATOM 1065 C CA . LEU A 1 146 ? 1.527 2.656 10.431 1.00 95.12 146 LEU A CA 1
ATOM 1066 C C . LEU A 1 146 ? 2.190 3.480 11.550 1.00 95.12 146 LEU A C 1
ATOM 1068 O O . LEU A 1 146 ? 1.507 3.870 12.490 1.00 95.12 146 LEU A O 1
ATOM 1072 N N . ALA A 1 147 ? 3.482 3.800 11.429 1.00 93.56 147 ALA A N 1
ATOM 1073 C CA . ALA A 1 147 ? 4.196 4.663 12.371 1.00 93.56 147 ALA A CA 1
ATOM 1074 C C . ALA A 1 147 ? 3.516 6.032 12.584 1.00 93.56 147 ALA A C 1
ATOM 1076 O O . ALA A 1 147 ? 3.619 6.591 13.670 1.00 93.56 147 ALA A O 1
ATOM 1077 N N . ALA A 1 148 ? 2.747 6.540 11.611 1.00 93.88 148 ALA A N 1
ATOM 1078 C CA . ALA A 1 148 ? 1.979 7.779 11.768 1.00 93.88 148 ALA A CA 1
ATOM 1079 C C . ALA A 1 148 ? 0.921 7.688 12.884 1.00 93.88 148 ALA A C 1
ATOM 1081 O O . ALA A 1 148 ? 0.556 8.696 13.487 1.00 93.88 148 ALA A O 1
ATOM 1082 N N . ALA A 1 149 ? 0.456 6.478 13.212 1.00 94.38 149 ALA A N 1
ATOM 1083 C CA . ALA A 1 149 ? -0.480 6.247 14.307 1.00 94.38 149 ALA A CA 1
ATOM 1084 C C . ALA A 1 149 ? 0.135 6.469 15.701 1.00 94.38 149 ALA A C 1
ATOM 1086 O O . ALA A 1 149 ? -0.614 6.572 16.669 1.00 94.38 149 ALA A O 1
ATOM 1087 N N . ALA A 1 150 ? 1.465 6.593 15.816 1.00 93.31 150 ALA A N 1
ATOM 1088 C CA . ALA A 1 150 ? 2.129 6.945 17.074 1.00 93.31 150 ALA A CA 1
ATOM 1089 C C . ALA A 1 150 ? 1.775 8.365 17.558 1.00 93.31 150 ALA A C 1
ATOM 1091 O O . ALA A 1 150 ? 1.896 8.658 18.746 1.00 93.31 150 ALA A O 1
ATOM 1092 N N . HIS A 1 151 ? 1.278 9.230 16.663 1.00 93.38 151 HIS A N 1
ATOM 1093 C CA . HIS A 1 151 ? 0.824 10.584 16.981 1.00 93.38 151 HIS A CA 1
ATOM 1094 C C . HIS A 1 151 ? -0.636 10.790 16.532 1.00 93.38 151 HIS A C 1
ATOM 1096 O O . HIS A 1 151 ? -0.883 11.420 15.502 1.00 93.38 151 HIS A O 1
ATOM 1102 N N . PRO A 1 152 ? -1.636 10.297 17.294 1.00 93.00 152 PRO A N 1
ATOM 1103 C CA . PRO A 1 152 ? -3.036 10.278 16.856 1.00 93.00 152 PRO A CA 1
ATOM 1104 C C . PRO A 1 152 ? -3.610 11.656 16.500 1.00 93.00 152 PRO A C 1
ATOM 1106 O O . PRO A 1 152 ? -4.357 11.779 15.531 1.00 93.00 152 PRO A O 1
ATOM 1109 N N . ALA A 1 153 ? -3.238 12.700 17.248 1.00 93.00 153 ALA A N 1
ATOM 1110 C CA . ALA A 1 153 ? -3.682 14.069 16.981 1.00 93.00 153 ALA A CA 1
ATOM 1111 C C . ALA A 1 153 ? -3.119 14.612 15.656 1.00 93.00 153 ALA A C 1
ATOM 1113 O O . ALA A 1 153 ? -3.855 15.209 14.873 1.00 93.00 153 ALA A O 1
ATOM 1114 N N . ALA A 1 154 ? -1.836 14.353 15.378 1.00 92.44 154 ALA A N 1
ATOM 1115 C CA . ALA A 1 154 ? -1.209 14.737 14.118 1.00 92.44 154 ALA A CA 1
ATOM 1116 C C . ALA A 1 154 ? -1.836 13.976 12.943 1.00 92.44 154 ALA A C 1
ATOM 1118 O O . ALA A 1 154 ? -2.219 14.591 11.954 1.00 92.44 154 ALA A O 1
ATOM 1119 N N . LEU A 1 155 ? -2.049 12.663 13.089 1.00 94.19 155 LEU A N 1
ATOM 1120 C CA . LEU A 1 155 ? -2.726 11.842 12.085 1.00 94.19 155 LEU A CA 1
ATOM 1121 C C . LEU A 1 155 ? -4.140 12.364 11.770 1.00 94.19 155 LEU A C 1
ATOM 1123 O O . LEU A 1 155 ? -4.518 12.468 10.602 1.00 94.19 155 LEU A O 1
ATOM 1127 N N . ALA A 1 156 ? -4.917 12.721 12.796 1.00 94.25 156 ALA A N 1
ATOM 1128 C CA . ALA A 1 156 ? -6.253 13.285 12.622 1.00 94.25 156 ALA A CA 1
ATOM 1129 C C . ALA A 1 156 ? -6.222 14.646 11.903 1.00 94.25 156 ALA A C 1
ATOM 1131 O O . ALA A 1 156 ? -7.035 14.879 11.006 1.00 94.25 156 ALA A O 1
ATOM 1132 N N . ALA A 1 157 ? -5.264 15.514 12.244 1.00 92.56 157 ALA A N 1
ATOM 1133 C CA . ALA A 1 157 ? -5.062 16.791 11.563 1.00 92.56 157 ALA A CA 1
ATOM 1134 C C . ALA A 1 157 ? -4.664 16.598 10.090 1.00 92.56 157 ALA A C 1
ATOM 1136 O O . ALA A 1 157 ? -5.235 17.241 9.209 1.00 92.56 157 ALA A O 1
ATOM 1137 N N . THR A 1 158 ? -3.756 15.661 9.797 1.00 92.88 158 THR A N 1
ATOM 1138 C CA . THR A 1 158 ? -3.382 15.299 8.424 1.00 92.88 158 THR A CA 1
ATOM 1139 C C . THR A 1 158 ? -4.580 14.786 7.634 1.00 92.88 158 THR A C 1
ATOM 1141 O O . THR A 1 158 ? -4.797 15.226 6.506 1.00 92.88 158 THR A O 1
ATOM 1144 N N . ARG A 1 159 ? -5.403 13.905 8.219 1.00 94.44 159 ARG A N 1
ATOM 1145 C CA . ARG A 1 159 ? -6.639 13.437 7.577 1.00 94.44 159 ARG A CA 1
ATOM 1146 C C . ARG A 1 159 ? -7.576 14.597 7.249 1.00 94.44 159 ARG A C 1
ATOM 1148 O O . ARG A 1 159 ? -8.103 14.643 6.144 1.00 94.44 159 ARG A O 1
ATOM 1155 N N . ALA A 1 160 ? -7.776 15.528 8.182 1.00 93.06 160 ALA A N 1
ATOM 1156 C CA . ALA A 1 160 ? -8.634 16.690 7.964 1.00 93.06 160 ALA A CA 1
ATOM 1157 C C . ALA A 1 160 ? -8.107 17.593 6.836 1.00 93.06 160 ALA A C 1
ATOM 1159 O O . ALA A 1 160 ? -8.880 17.995 5.969 1.00 93.06 160 ALA A O 1
ATOM 1160 N N . ALA A 1 161 ? -6.797 17.855 6.801 1.00 90.69 161 ALA A N 1
ATOM 1161 C CA . ALA A 1 161 ? -6.166 18.642 5.742 1.00 90.69 161 ALA A CA 1
ATOM 1162 C C . ALA A 1 161 ? -6.290 17.969 4.361 1.00 90.69 161 ALA A C 1
ATOM 1164 O O . ALA A 1 161 ? -6.629 18.624 3.378 1.00 90.69 161 ALA A O 1
ATOM 1165 N N . LEU A 1 162 ? -6.082 16.650 4.285 1.00 91.19 162 LEU A N 1
ATOM 1166 C CA . LEU A 1 162 ? -6.276 15.880 3.052 1.00 91.19 162 LEU A CA 1
ATOM 1167 C C . LEU A 1 162 ? -7.743 15.885 2.602 1.00 91.19 162 LEU A C 1
ATOM 1169 O O . LEU A 1 162 ? -8.019 16.110 1.425 1.00 91.19 162 LEU A O 1
ATOM 1173 N N . ALA A 1 163 ? -8.685 15.723 3.532 1.00 91.81 163 ALA A N 1
ATOM 1174 C CA . ALA A 1 163 ? -10.112 15.763 3.230 1.00 91.81 163 ALA A CA 1
ATOM 1175 C C . ALA A 1 163 ? -10.552 17.128 2.672 1.00 91.81 163 ALA A C 1
ATOM 1177 O O . ALA A 1 163 ? -11.342 17.171 1.731 1.00 91.81 163 ALA A O 1
ATOM 1178 N N . GLN A 1 164 ? -10.001 18.239 3.180 1.00 89.56 164 GLN A N 1
ATOM 1179 C CA . GLN A 1 164 ? -10.234 19.582 2.622 1.00 89.56 164 GLN A CA 1
ATOM 1180 C C . GLN A 1 164 ? -9.730 19.719 1.175 1.00 89.56 164 GLN A C 1
ATOM 1182 O O . GLN A 1 164 ? -10.316 20.461 0.390 1.00 89.56 164 GLN A O 1
ATOM 1187 N N . ALA A 1 165 ? -8.691 18.969 0.796 1.00 86.06 165 ALA A N 1
ATOM 1188 C CA . ALA A 1 165 ? -8.205 18.871 -0.582 1.00 86.06 165 ALA A CA 1
ATOM 1189 C C . ALA A 1 165 ? -8.961 17.817 -1.429 1.00 86.06 165 ALA A C 1
ATOM 1191 O O . ALA A 1 165 ? -8.622 17.596 -2.593 1.00 86.06 165 ALA A O 1
ATOM 1192 N N . GLY A 1 166 ? -9.979 17.146 -0.878 1.00 87.81 166 GLY A N 1
ATOM 1193 C CA . GLY A 1 166 ? -10.729 16.083 -1.559 1.00 87.81 166 GLY A CA 1
ATOM 1194 C C . GLY A 1 166 ? -9.998 14.737 -1.639 1.00 87.81 166 GLY A C 1
ATOM 1195 O O . GLY A 1 166 ? -10.363 13.894 -2.460 1.00 87.81 166 GLY A O 1
ATOM 1196 N N . TRP A 1 167 ? -8.965 14.536 -0.817 1.00 90.81 167 TRP A N 1
ATOM 1197 C CA . TRP A 1 167 ? -8.200 13.293 -0.731 1.00 90.81 167 TRP A CA 1
ATOM 1198 C C . TRP A 1 167 ? -8.726 12.398 0.394 1.00 90.81 167 TRP A C 1
ATOM 1200 O O . TRP A 1 167 ? -9.127 12.879 1.453 1.00 90.81 167 TRP A O 1
ATOM 1210 N N . GLY A 1 168 ? -8.648 11.084 0.193 1.00 93.38 168 GLY A N 1
ATOM 1211 C CA . GLY A 1 168 ? -8.743 10.110 1.280 1.00 93.38 168 GLY A CA 1
ATOM 1212 C C . GLY A 1 168 ? -7.394 9.880 1.966 1.00 93.38 168 GLY A C 1
ATOM 1213 O O . GLY A 1 168 ? -6.336 10.217 1.427 1.00 93.38 168 GLY A O 1
ATOM 1214 N N . LEU A 1 169 ? -7.418 9.235 3.130 1.00 95.56 169 LEU A N 1
ATOM 1215 C CA . LEU A 1 169 ? -6.226 8.778 3.840 1.00 95.56 169 LEU A CA 1
ATOM 1216 C C . LEU A 1 169 ? -6.270 7.271 4.102 1.00 95.56 169 LEU A C 1
ATOM 1218 O O . LEU A 1 169 ? -7.257 6.721 4.584 1.00 95.56 169 LEU A O 1
ATOM 1222 N N . ALA A 1 170 ? -5.150 6.608 3.850 1.00 97.44 170 ALA A N 1
ATOM 1223 C CA . ALA A 1 170 ? -4.925 5.203 4.113 1.00 97.44 170 ALA A CA 1
ATOM 1224 C C . ALA A 1 170 ? -3.734 5.006 5.059 1.00 97.44 170 ALA A C 1
ATOM 1226 O O . ALA A 1 170 ? -2.719 5.695 4.942 1.00 97.44 170 ALA A O 1
ATOM 1227 N N . LEU A 1 171 ? -3.824 4.012 5.944 1.00 97.81 171 LEU A N 1
ATOM 1228 C CA . LEU A 1 171 ? -2.689 3.537 6.738 1.00 97.81 171 LEU A CA 1
ATOM 1229 C C . LEU A 1 171 ? -2.220 2.178 6.241 1.00 97.81 171 LEU A C 1
ATOM 1231 O O . LEU A 1 171 ? -3.014 1.246 6.126 1.00 97.81 171 LEU A O 1
ATOM 1235 N N . ALA A 1 172 ? -0.923 2.061 5.965 1.00 96.88 172 ALA A N 1
ATOM 1236 C CA . ALA A 1 172 ? -0.304 0.834 5.489 1.00 96.88 172 ALA A CA 1
ATOM 1237 C C . ALA A 1 172 ? 0.596 0.177 6.532 1.00 96.88 172 ALA A C 1
ATOM 1239 O O . ALA A 1 172 ? 1.328 0.843 7.262 1.00 96.88 172 ALA A O 1
ATOM 1240 N N . GLY A 1 173 ? 0.601 -1.157 6.518 1.00 93.94 173 GLY A N 1
ATOM 1241 C CA . GLY A 1 173 ? 1.499 -1.964 7.342 1.00 93.94 173 GLY A CA 1
ATOM 1242 C C . GLY A 1 173 ? 0.849 -2.557 8.587 1.00 93.94 173 GLY A C 1
ATOM 1243 O O . GLY A 1 173 ? 1.575 -3.034 9.451 1.00 93.94 173 GLY A O 1
ATOM 1244 N N . LEU A 1 174 ? -0.485 -2.563 8.678 1.00 96.94 174 LEU A N 1
ATOM 1245 C CA . LEU A 1 174 ? -1.187 -3.311 9.719 1.00 96.94 174 LEU A CA 1
ATOM 1246 C C . LEU A 1 174 ? -1.030 -4.812 9.449 1.00 96.94 174 LEU A C 1
ATOM 1248 O O . LEU A 1 174 ? -1.644 -5.342 8.532 1.00 96.94 174 LEU A O 1
ATOM 1252 N N . ASP A 1 175 ? -0.201 -5.495 10.221 1.00 96.69 175 ASP A N 1
ATOM 1253 C CA . ASP A 1 175 ? -0.070 -6.953 10.217 1.00 96.69 175 ASP A CA 1
ATOM 1254 C C . ASP A 1 175 ? -0.627 -7.556 11.517 1.00 96.69 175 ASP A C 1
ATOM 1256 O O . ASP A 1 175 ? -1.177 -6.853 12.369 1.00 96.69 175 ASP A O 1
ATOM 1260 N N . ALA A 1 176 ? -0.489 -8.872 11.679 1.00 96.06 176 ALA A N 1
ATOM 1261 C CA . ALA A 1 176 ? -0.981 -9.579 12.855 1.00 96.06 176 ALA A CA 1
ATOM 1262 C C . ALA A 1 176 ? -0.384 -9.037 14.167 1.00 96.06 176 ALA A C 1
ATOM 1264 O O . ALA A 1 176 ? -1.091 -8.956 15.169 1.00 96.06 176 ALA A O 1
ATOM 1265 N N . ALA A 1 177 ? 0.889 -8.623 14.167 1.00 95.38 177 ALA A N 1
ATOM 1266 C CA . ALA A 1 177 ? 1.534 -8.060 15.351 1.00 95.38 177 ALA A CA 1
ATOM 1267 C C . ALA A 1 177 ? 0.975 -6.668 15.672 1.00 95.38 177 ALA A C 1
ATOM 1269 O O . ALA A 1 177 ? 0.622 -6.394 16.819 1.00 95.38 177 ALA A O 1
ATOM 1270 N N . ALA A 1 178 ? 0.809 -5.816 14.659 1.00 95.88 178 ALA A N 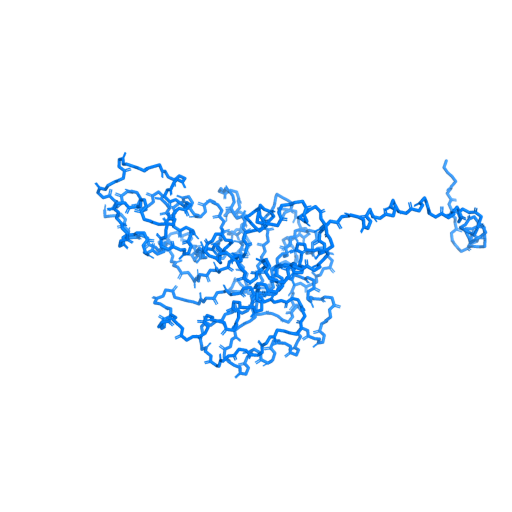1
ATOM 1271 C CA . ALA A 1 178 ? 0.189 -4.504 14.813 1.00 95.88 178 ALA A CA 1
ATOM 1272 C C . ALA A 1 178 ? -1.247 -4.589 15.354 1.00 95.88 178 ALA A C 1
ATOM 1274 O O . ALA A 1 178 ? -1.611 -3.833 16.254 1.00 95.88 178 ALA A O 1
ATOM 1275 N N . LEU A 1 179 ? -2.054 -5.531 14.855 1.00 96.06 179 LEU A N 1
ATOM 1276 C CA . LEU A 1 179 ? -3.444 -5.726 15.287 1.00 96.06 179 LEU A CA 1
ATOM 1277 C C . LEU A 1 179 ? -3.577 -6.179 16.750 1.00 96.06 179 LEU A C 1
ATOM 1279 O O . LEU A 1 179 ? -4.652 -6.051 17.330 1.00 96.06 179 LEU A O 1
ATOM 1283 N N . ARG A 1 180 ? -2.497 -6.675 17.368 1.00 93.69 180 ARG A N 1
ATOM 1284 C CA . ARG A 1 180 ? -2.456 -6.979 18.809 1.00 93.69 180 ARG A CA 1
ATOM 1285 C C . ARG A 1 180 ? -2.194 -5.751 19.678 1.00 93.69 180 ARG A C 1
ATOM 1287 O O . ARG A 1 180 ? -2.457 -5.803 20.874 1.00 93.69 180 ARG A O 1
ATOM 1294 N N . LEU A 1 181 ? -1.645 -4.686 19.097 1.00 93.00 181 LEU A N 1
ATOM 1295 C CA . LEU A 1 181 ? -1.202 -3.487 19.814 1.00 93.00 181 LEU A CA 1
ATOM 1296 C C . LEU A 1 181 ? -2.113 -2.284 19.566 1.00 93.00 181 LEU A C 1
ATOM 1298 O O . LEU A 1 181 ? -2.207 -1.396 20.407 1.00 93.00 181 LEU A O 1
ATOM 1302 N N . VAL A 1 182 ? -2.770 -2.243 18.409 1.00 93.00 182 VAL A N 1
ATOM 1303 C CA . VAL A 1 182 ? -3.542 -1.091 17.949 1.00 93.00 182 VAL A CA 1
ATOM 1304 C C . VAL A 1 182 ? -4.979 -1.510 17.679 1.00 93.00 182 VAL A C 1
ATOM 1306 O O . VAL A 1 182 ? -5.222 -2.486 16.976 1.00 93.00 182 VAL A O 1
ATOM 1309 N N . ALA A 1 183 ? -5.936 -0.730 18.186 1.00 93.88 183 ALA A N 1
ATOM 1310 C CA . ALA A 1 183 ? -7.349 -0.891 17.864 1.00 93.88 183 ALA A CA 1
ATOM 1311 C C . ALA A 1 183 ? -7.651 -0.251 16.491 1.00 93.88 183 ALA A C 1
ATOM 1313 O O . ALA A 1 183 ? -7.726 0.979 16.396 1.00 93.88 183 ALA A O 1
ATOM 1314 N N . PRO A 1 184 ? -7.863 -1.035 15.415 1.00 95.94 184 PRO A N 1
ATOM 1315 C CA . PRO A 1 184 ? -8.023 -0.493 14.062 1.00 95.94 184 PRO A CA 1
ATOM 1316 C C . PRO A 1 184 ? -9.249 0.419 13.911 1.00 95.94 184 PRO A C 1
ATOM 1318 O O . PRO A 1 184 ? -9.234 1.349 13.105 1.00 95.94 184 PRO A O 1
ATOM 1321 N N . ALA A 1 185 ? -10.296 0.205 14.715 1.00 94.94 185 ALA A N 1
ATOM 1322 C CA . ALA A 1 185 ? -11.492 1.043 14.704 1.00 94.94 185 ALA A CA 1
ATOM 1323 C C . ALA A 1 185 ? -11.183 2.516 15.021 1.00 94.94 185 ALA A C 1
ATOM 1325 O O . ALA A 1 185 ? -11.757 3.395 14.381 1.00 94.94 185 ALA A O 1
ATOM 1326 N N . GLY A 1 186 ? -10.242 2.773 15.939 1.00 93.88 186 GLY A N 1
ATOM 1327 C CA . GLY A 1 186 ? -9.877 4.114 16.405 1.00 93.88 186 GLY A CA 1
ATOM 1328 C C . GLY A 1 186 ? -8.839 4.842 15.546 1.00 93.88 186 GLY A C 1
ATOM 1329 O O . GLY A 1 186 ? -8.517 5.993 15.827 1.00 93.88 186 GLY A O 1
ATOM 1330 N N . LEU A 1 187 ? -8.302 4.205 14.502 1.00 96.38 187 LEU A N 1
ATOM 1331 C CA . LEU A 1 187 ? -7.336 4.853 13.617 1.00 96.38 187 LEU A CA 1
ATOM 1332 C C . LEU A 1 187 ? -8.022 5.909 12.746 1.00 96.38 187 LEU A C 1
ATOM 1334 O O . LEU A 1 187 ? -9.012 5.617 12.078 1.00 96.38 187 LEU A O 1
ATOM 1338 N N . ALA A 1 188 ? -7.475 7.123 12.700 1.00 95.75 188 ALA A N 1
ATOM 1339 C CA . ALA A 1 188 ? -7.993 8.214 11.875 1.00 95.75 188 ALA A CA 1
ATOM 1340 C C . ALA A 1 188 ? -7.586 8.042 10.397 1.00 95.75 188 ALA A C 1
ATOM 1342 O O . ALA A 1 188 ? -6.787 8.810 9.874 1.00 95.75 188 ALA A O 1
ATOM 1343 N N . ALA A 1 189 ? -8.125 7.018 9.729 1.00 96.69 189 ALA A N 1
ATOM 1344 C CA . ALA A 1 189 ? -7.884 6.712 8.317 1.00 96.69 189 ALA A CA 1
ATOM 1345 C C . ALA A 1 189 ? -9.121 6.092 7.651 1.00 96.69 189 ALA A C 1
ATOM 1347 O O . ALA A 1 189 ? -9.826 5.288 8.272 1.00 96.69 189 ALA A O 1
ATOM 1348 N N . ASP A 1 190 ? -9.347 6.431 6.384 1.00 96.56 190 ASP A N 1
ATOM 1349 C CA . ASP A 1 190 ? -10.484 5.977 5.577 1.00 96.56 190 ASP A CA 1
ATOM 1350 C C . ASP A 1 190 ? -10.269 4.562 5.025 1.00 96.56 190 ASP A C 1
ATOM 1352 O O . ASP A 1 190 ? -11.230 3.812 4.886 1.00 96.56 190 ASP A O 1
ATOM 1356 N N . LEU A 1 191 ? -9.010 4.170 4.780 1.00 97.88 191 LEU A N 1
ATOM 1357 C CA . LEU A 1 191 ? -8.617 2.807 4.407 1.00 97.88 191 LEU A CA 1
ATOM 1358 C C . LEU A 1 191 ? -7.533 2.251 5.341 1.00 97.88 191 LEU A C 1
ATOM 1360 O O . LEU A 1 191 ? -6.616 2.957 5.765 1.00 97.88 191 LEU A O 1
ATOM 1364 N N . LEU A 1 192 ? -7.601 0.951 5.610 1.00 98.19 192 LEU A N 1
ATOM 1365 C CA . LEU A 1 192 ? -6.607 0.185 6.354 1.00 98.19 192 LEU A CA 1
ATOM 1366 C C . LEU A 1 192 ? -6.024 -0.890 5.434 1.00 98.19 192 LEU A C 1
ATOM 1368 O O . LEU A 1 192 ? -6.707 -1.836 5.038 1.00 98.19 192 LEU A O 1
ATOM 1372 N N . LEU A 1 193 ? -4.750 -0.730 5.079 1.00 98.31 193 LEU A N 1
ATOM 1373 C CA . LEU A 1 193 ? -4.013 -1.662 4.234 1.00 98.31 193 LEU A CA 1
ATOM 1374 C C . LEU A 1 193 ? -3.346 -2.700 5.134 1.00 98.31 193 LEU A C 1
ATOM 1376 O O . LEU A 1 193 ? -2.256 -2.484 5.680 1.00 98.31 193 LEU A O 1
ATOM 1380 N N . LEU A 1 194 ? -4.043 -3.824 5.270 1.00 98.12 194 LEU A N 1
ATOM 1381 C CA . LEU A 1 194 ? -3.612 -4.990 6.019 1.00 98.12 194 LEU A CA 1
ATOM 1382 C C . LEU A 1 194 ? -2.513 -5.703 5.234 1.00 98.12 194 LEU A C 1
ATOM 1384 O O . LEU A 1 194 ? -2.642 -5.903 4.029 1.00 98.12 194 LEU A O 1
ATOM 1388 N N . ARG A 1 195 ? -1.423 -6.088 5.880 1.00 97.19 195 ARG A N 1
ATOM 1389 C CA . ARG A 1 195 ? -0.367 -6.897 5.276 1.00 97.19 195 ARG A CA 1
ATOM 1390 C C . ARG A 1 195 ? -0.607 -8.348 5.653 1.00 97.19 195 ARG A C 1
ATOM 1392 O O . ARG A 1 195 ? -0.529 -8.704 6.825 1.00 97.19 195 ARG A O 1
ATOM 1399 N N . TRP A 1 196 ? -0.894 -9.157 4.642 1.00 96.94 196 TRP A N 1
ATOM 1400 C CA . TRP A 1 196 ? -1.037 -10.592 4.791 1.00 96.94 196 TRP A CA 1
ATOM 1401 C C . TRP A 1 196 ? 0.240 -11.212 5.365 1.00 96.94 196 TRP A C 1
ATOM 1403 O O . TRP A 1 196 ? 1.360 -10.855 4.990 1.00 96.94 196 TRP A O 1
ATOM 1413 N N . SER A 1 197 ? 0.033 -12.147 6.280 1.00 95.69 197 SER A N 1
ATOM 1414 C CA . SER A 1 197 ? 0.995 -13.141 6.728 1.00 95.69 197 SER A CA 1
ATOM 1415 C C . SER A 1 197 ? 0.203 -14.315 7.312 1.00 95.69 197 SER A C 1
ATOM 1417 O O . SER A 1 197 ? -0.938 -14.110 7.737 1.00 95.69 197 SER A O 1
ATOM 1419 N N . PRO A 1 198 ? 0.780 -15.521 7.416 1.00 94.88 198 PRO A N 1
ATOM 1420 C CA . PRO A 1 198 ? 0.094 -16.651 8.045 1.00 94.88 198 PRO A CA 1
ATOM 1421 C C . PRO A 1 198 ? -0.403 -16.361 9.473 1.00 94.88 198 PRO A C 1
ATOM 1423 O O . PRO A 1 198 ? -1.452 -16.853 9.876 1.00 94.88 198 PRO A O 1
ATOM 1426 N N . ALA A 1 199 ? 0.283 -15.484 10.218 1.00 95.38 199 ALA A N 1
ATOM 1427 C CA . ALA A 1 199 ? -0.133 -15.059 11.558 1.00 95.38 199 ALA A CA 1
ATOM 1428 C C . ALA A 1 199 ? -1.478 -14.298 11.577 1.00 95.38 199 ALA A C 1
ATOM 1430 O O . ALA A 1 199 ? -2.126 -14.207 12.616 1.00 95.38 199 ALA A O 1
ATOM 1431 N N . MET A 1 200 ? -1.949 -13.776 10.438 1.00 95.31 200 MET A N 1
ATOM 1432 C CA . MET A 1 200 ? -3.281 -13.161 10.332 1.00 95.31 200 MET A CA 1
ATOM 1433 C C . MET A 1 200 ? -4.414 -14.178 10.540 1.00 95.31 200 MET A C 1
ATOM 1435 O O . MET A 1 200 ? -5.521 -13.789 10.911 1.00 95.31 200 MET A O 1
ATOM 1439 N N . ALA A 1 201 ? -4.149 -15.475 10.339 1.00 92.50 201 ALA A N 1
ATOM 1440 C CA . ALA A 1 201 ? -5.107 -16.549 10.601 1.00 92.50 201 ALA A CA 1
ATOM 1441 C C . ALA A 1 201 ? -5.374 -16.771 12.102 1.00 92.50 201 ALA A C 1
ATOM 1443 O O . ALA A 1 201 ? -6.337 -17.448 12.467 1.00 92.50 201 ALA A O 1
ATOM 1444 N N . GLU A 1 202 ? -4.563 -16.187 12.987 1.00 92.94 202 GLU A N 1
ATOM 1445 C CA . GLU A 1 202 ? -4.778 -16.267 14.426 1.00 92.94 202 GLU A CA 1
ATOM 1446 C C . GLU A 1 202 ? -6.068 -15.551 14.858 1.00 92.94 202 GLU A C 1
ATOM 1448 O O . GLU A 1 202 ? -6.446 -14.486 14.359 1.00 92.94 202 GLU A O 1
ATOM 1453 N N . ARG A 1 203 ? -6.725 -16.101 15.887 1.00 89.88 203 ARG A N 1
ATOM 1454 C CA . ARG A 1 203 ? -8.003 -15.587 16.405 1.00 89.88 203 ARG A CA 1
ATOM 1455 C C . ARG A 1 203 ? -7.930 -14.122 16.850 1.00 89.88 203 ARG A C 1
ATOM 1457 O O . ARG A 1 203 ? -8.930 -13.416 16.746 1.00 89.88 203 ARG A O 1
ATOM 1464 N N . ALA A 1 204 ? -6.775 -13.668 17.343 1.00 90.69 204 ALA A N 1
ATOM 1465 C CA . ALA A 1 204 ? -6.577 -12.291 17.790 1.00 90.69 204 ALA A CA 1
ATOM 1466 C C . ALA A 1 204 ? -6.694 -11.282 16.634 1.00 90.69 204 ALA A C 1
ATOM 1468 O O . ALA A 1 204 ? -7.384 -10.274 16.776 1.00 90.69 204 ALA A O 1
ATOM 1469 N N . ALA A 1 205 ? -6.097 -11.582 15.475 1.00 92.06 205 ALA A N 1
ATOM 1470 C CA . ALA A 1 205 ? -6.177 -10.722 14.297 1.00 92.06 205 ALA A CA 1
ATOM 1471 C C . ALA A 1 205 ? -7.618 -10.648 13.763 1.00 92.06 205 ALA A C 1
ATOM 1473 O O . ALA A 1 205 ? -8.147 -9.557 13.565 1.00 92.06 205 ALA A O 1
ATOM 1474 N N . ALA A 1 206 ? -8.295 -11.794 13.632 1.00 91.00 206 ALA A N 1
ATOM 1475 C CA . ALA A 1 206 ? -9.706 -11.847 13.237 1.00 91.00 206 ALA A CA 1
ATOM 1476 C C . ALA A 1 206 ? -10.625 -11.081 14.211 1.00 91.00 206 ALA A C 1
ATOM 1478 O O . ALA A 1 206 ? -11.558 -10.390 13.801 1.00 91.00 206 ALA A O 1
ATOM 1479 N N . ALA A 1 207 ? -10.358 -11.170 15.518 1.00 93.88 207 ALA A N 1
ATOM 1480 C CA . ALA A 1 207 ? -11.113 -10.434 16.528 1.00 93.88 207 ALA A CA 1
ATOM 1481 C C . ALA A 1 207 ? -10.930 -8.914 16.399 1.00 93.88 207 ALA A C 1
ATOM 1483 O O . ALA A 1 207 ? -11.917 -8.190 16.501 1.00 93.88 207 ALA A O 1
ATOM 1484 N N . ALA A 1 208 ? -9.711 -8.439 16.124 1.00 94.44 208 ALA A N 1
ATOM 1485 C CA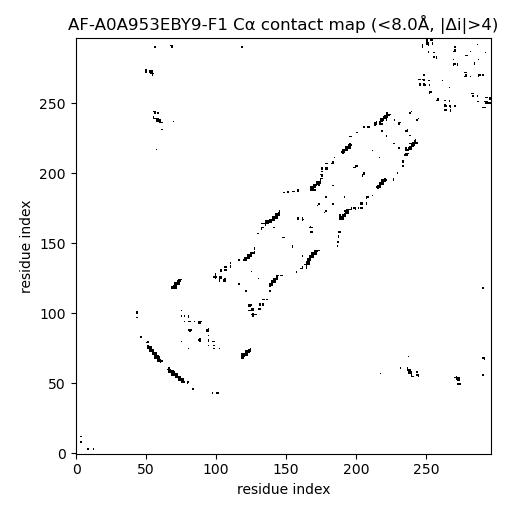 . ALA A 1 208 ? -9.421 -7.014 15.950 1.00 94.44 208 ALA A CA 1
ATOM 1486 C C . ALA A 1 208 ? -10.135 -6.396 14.734 1.00 94.44 208 ALA A C 1
ATOM 1488 O O . ALA A 1 208 ? -10.449 -5.207 14.742 1.00 94.44 208 ALA A O 1
ATOM 1489 N N . LEU A 1 209 ? -10.408 -7.192 13.695 1.00 95.25 209 LEU A N 1
ATOM 1490 C CA . LEU A 1 209 ? -11.084 -6.739 12.474 1.00 95.25 209 LEU A CA 1
ATOM 1491 C C . LEU A 1 209 ? -12.616 -6.804 12.560 1.00 95.25 209 LEU A C 1
ATOM 1493 O O . LEU A 1 209 ? -13.311 -6.255 11.703 1.00 95.25 209 LEU A O 1
ATOM 1497 N N . ARG A 1 210 ? -13.162 -7.466 13.585 1.00 93.12 210 ARG A N 1
ATOM 1498 C CA . ARG A 1 210 ? -14.602 -7.692 13.719 1.00 93.12 210 ARG A CA 1
ATOM 1499 C C . ARG A 1 210 ? -15.361 -6.370 13.847 1.00 93.12 210 ARG A C 1
ATOM 1501 O O . ARG A 1 210 ? -15.037 -5.532 14.680 1.00 93.12 210 ARG A O 1
ATOM 1508 N N . GLY A 1 211 ? -16.419 -6.220 13.051 1.00 90.56 211 GLY A N 1
ATOM 1509 C CA . GLY A 1 211 ? -17.281 -5.034 13.071 1.00 90.56 211 GLY A CA 1
ATOM 1510 C C . GLY A 1 211 ? -16.728 -3.836 12.295 1.00 90.56 211 GLY A C 1
ATOM 1511 O O . GLY A 1 211 ? -17.414 -2.821 12.193 1.00 90.56 211 GLY A O 1
ATOM 1512 N N . LEU A 1 212 ? -15.529 -3.938 11.709 1.00 95.88 212 LEU A N 1
ATOM 1513 C CA . LEU A 1 212 ? -15.058 -2.932 10.762 1.00 95.88 212 LEU A CA 1
ATOM 1514 C C . LEU A 1 212 ? -15.810 -3.055 9.428 1.00 95.88 212 LEU A C 1
ATOM 1516 O O . LEU A 1 212 ? -16.066 -4.172 8.974 1.00 95.88 212 LEU A O 1
ATOM 1520 N N . PRO A 1 213 ? -16.121 -1.933 8.755 1.00 94.94 213 PRO A N 1
ATOM 1521 C CA . PRO A 1 213 ? -16.713 -1.971 7.424 1.00 94.94 213 PRO A CA 1
ATOM 1522 C C . PRO A 1 213 ? -15.773 -2.658 6.418 1.00 94.94 213 PRO A C 1
ATOM 1524 O O . PRO A 1 213 ? -14.630 -2.218 6.280 1.00 94.94 213 PRO A O 1
ATOM 1527 N N . PRO A 1 214 ? -16.235 -3.657 5.644 1.00 92.81 214 PRO A N 1
ATOM 1528 C CA . PRO A 1 214 ? -15.430 -4.304 4.604 1.00 92.81 214 PRO A CA 1
ATOM 1529 C C . PRO A 1 214 ? -14.778 -3.346 3.605 1.00 92.81 214 PRO A C 1
ATOM 1531 O O . PRO A 1 214 ? -13.632 -3.539 3.210 1.00 92.81 214 PRO A O 1
ATOM 1534 N N . ALA A 1 215 ? -15.483 -2.272 3.236 1.00 91.62 215 ALA A N 1
ATOM 1535 C CA . ALA A 1 215 ? -14.987 -1.254 2.311 1.00 91.62 215 ALA A CA 1
ATOM 1536 C C . ALA A 1 215 ? -13.771 -0.473 2.848 1.00 91.62 215 ALA A C 1
ATOM 1538 O O . ALA A 1 215 ? -13.038 0.128 2.069 1.00 91.62 215 ALA A O 1
ATOM 1539 N N . ARG A 1 216 ? -13.539 -0.496 4.168 1.00 96.00 216 ARG A N 1
ATOM 1540 C CA . ARG A 1 216 ? -12.386 0.134 4.824 1.00 96.00 216 ARG A CA 1
ATOM 1541 C C . ARG A 1 216 ? -11.133 -0.742 4.765 1.00 96.00 216 ARG A C 1
ATOM 1543 O O . ARG A 1 216 ? -10.037 -0.248 5.014 1.00 96.00 216 ARG A O 1
ATOM 1550 N N . LEU A 1 217 ? -11.269 -2.035 4.479 1.00 97.69 217 LEU A N 1
ATOM 1551 C CA . LEU A 1 217 ? -10.183 -3.005 4.580 1.00 97.69 217 LEU A CA 1
ATOM 1552 C C . LEU A 1 217 ? -9.648 -3.367 3.197 1.00 97.69 217 LEU A C 1
ATOM 1554 O O . LEU A 1 217 ? -10.402 -3.751 2.307 1.00 97.69 217 LEU A O 1
ATOM 1558 N N . VAL A 1 218 ? -8.326 -3.306 3.046 1.00 97.88 218 VAL A N 1
ATOM 1559 C CA . VAL A 1 218 ? -7.619 -3.795 1.859 1.00 97.88 218 VAL A CA 1
ATOM 1560 C C . VAL A 1 218 ? -6.570 -4.802 2.302 1.00 97.88 218 VAL A C 1
ATOM 1562 O O . VAL A 1 218 ? -5.641 -4.442 3.024 1.00 97.88 218 VAL A O 1
ATOM 1565 N N . LEU A 1 219 ? -6.683 -6.050 1.850 1.00 98.12 219 LEU A N 1
ATOM 1566 C CA . LEU A 1 219 ? -5.662 -7.061 2.097 1.00 98.12 219 LEU A CA 1
ATOM 1567 C C . LEU A 1 219 ? -4.552 -6.949 1.049 1.00 98.12 219 LEU A C 1
ATOM 1569 O O . LEU A 1 219 ? -4.753 -7.152 -0.146 1.00 98.12 219 LEU A O 1
ATOM 1573 N N . THR A 1 220 ? -3.359 -6.599 1.505 1.00 97.56 220 THR A N 1
ATOM 1574 C CA . THR A 1 220 ? -2.154 -6.413 0.698 1.00 97.56 220 THR A CA 1
ATOM 1575 C C . THR A 1 220 ? -1.155 -7.533 0.953 1.00 97.56 220 THR A C 1
ATOM 1577 O O . THR A 1 220 ? -1.183 -8.174 1.999 1.00 97.56 220 THR A O 1
ATOM 1580 N N . GLY A 1 221 ? -0.245 -7.765 0.007 1.00 95.38 221 GLY A N 1
ATOM 1581 C CA . GLY A 1 221 ? 0.721 -8.858 0.124 1.00 95.38 221 GLY A CA 1
ATOM 1582 C C . GLY A 1 221 ? 0.102 -10.239 -0.091 1.00 95.38 221 GLY A C 1
ATOM 1583 O O . GLY A 1 221 ? 0.695 -11.219 0.330 1.00 95.38 221 GLY A O 1
ATOM 1584 N N . CYS A 1 222 ? -1.060 -10.325 -0.752 1.00 96.12 222 CYS A N 1
ATOM 1585 C CA . CYS A 1 222 ? -1.670 -11.600 -1.128 1.00 96.12 222 CYS A CA 1
ATOM 1586 C C . CYS A 1 222 ? -0.725 -12.363 -2.066 1.00 96.12 222 CYS A C 1
ATOM 1588 O O . CYS A 1 222 ? -0.556 -11.979 -3.228 1.00 96.12 222 CYS A O 1
ATOM 1590 N N . ASP A 1 223 ? -0.091 -13.408 -1.553 1.00 94.69 223 ASP A N 1
ATOM 1591 C CA . ASP A 1 223 ? 0.953 -14.200 -2.207 1.00 94.69 223 ASP A CA 1
ATOM 1592 C C . ASP A 1 223 ? 0.467 -15.584 -2.663 1.00 94.69 223 ASP A C 1
ATOM 1594 O O . ASP A 1 223 ? 1.093 -16.194 -3.528 1.00 94.69 223 ASP A O 1
ATOM 1598 N N . GLY A 1 224 ? -0.707 -16.017 -2.200 1.00 93.62 224 GLY A N 1
ATOM 1599 C CA . GLY A 1 224 ? -1.350 -17.253 -2.628 1.00 93.62 224 GLY A CA 1
ATOM 1600 C C . GLY A 1 224 ? -2.868 -17.268 -2.418 1.00 93.62 224 GLY A C 1
ATOM 1601 O O . GLY A 1 224 ? -3.445 -16.279 -1.949 1.00 93.62 224 GLY A O 1
ATOM 1602 N N . PRO A 1 225 ? -3.526 -18.392 -2.759 1.00 92.62 225 PRO A N 1
ATOM 1603 C CA . PRO A 1 225 ? -4.968 -18.565 -2.579 1.00 92.62 225 PRO A CA 1
ATOM 1604 C C . PRO A 1 225 ? -5.387 -18.486 -1.105 1.00 92.62 225 PRO A C 1
ATOM 1606 O O . PRO A 1 225 ? -6.420 -17.895 -0.807 1.00 92.62 225 PRO A O 1
ATOM 1609 N N . GLU A 1 226 ? -4.547 -18.963 -0.181 1.00 95.00 226 GLU A N 1
ATOM 1610 C CA . GLU A 1 226 ? -4.804 -18.911 1.266 1.00 95.00 226 GLU A CA 1
ATOM 1611 C C . GLU A 1 226 ? -5.057 -17.483 1.771 1.00 95.00 226 GLU A C 1
ATOM 1613 O O . GLU A 1 226 ? -5.956 -17.261 2.580 1.00 95.00 226 GLU A O 1
ATOM 1618 N N . ALA A 1 227 ? -4.323 -16.496 1.244 1.00 95.44 227 ALA A N 1
ATOM 1619 C CA . ALA A 1 227 ? -4.525 -15.089 1.582 1.00 95.44 227 ALA A CA 1
ATOM 1620 C C . ALA A 1 227 ? -5.920 -14.599 1.165 1.00 95.44 227 ALA A C 1
ATOM 1622 O O . ALA A 1 227 ? -6.579 -13.860 1.900 1.00 95.44 227 ALA A O 1
ATOM 1623 N N . LEU A 1 228 ? -6.381 -15.016 -0.021 1.00 94.25 228 LEU A N 1
ATOM 1624 C CA . LEU A 1 228 ? -7.700 -14.653 -0.532 1.00 94.25 228 LEU A CA 1
ATOM 1625 C C . LEU A 1 228 ? -8.802 -15.333 0.275 1.00 94.25 228 LEU A C 1
ATOM 1627 O O . LEU A 1 228 ? -9.763 -14.673 0.661 1.00 94.25 228 LEU A O 1
ATOM 1631 N N . ASP A 1 229 ? -8.653 -16.624 0.553 1.00 94.44 229 ASP A N 1
ATOM 1632 C CA . ASP A 1 229 ? -9.637 -17.399 1.306 1.00 94.44 229 ASP A CA 1
ATOM 1633 C C . ASP A 1 229 ? -9.772 -16.880 2.737 1.00 94.44 229 ASP A C 1
ATOM 1635 O O . ASP A 1 229 ? -10.888 -16.624 3.201 1.00 94.44 229 ASP A O 1
ATOM 1639 N N . TRP A 1 230 ? -8.647 -16.602 3.403 1.00 95.50 230 TRP A N 1
ATOM 1640 C CA . TRP A 1 230 ? -8.661 -15.942 4.700 1.00 95.50 230 TRP A CA 1
ATOM 1641 C C . TRP A 1 230 ? -9.332 -14.569 4.612 1.00 95.50 230 TRP A C 1
ATOM 1643 O O . TRP A 1 230 ? -10.269 -14.312 5.367 1.00 95.50 230 TRP A O 1
ATOM 1653 N N . GLY A 1 231 ? -8.939 -13.702 3.673 1.00 95.19 231 GLY A N 1
ATOM 1654 C CA . GLY A 1 231 ? -9.521 -12.361 3.578 1.00 95.19 231 GLY A CA 1
ATOM 1655 C C . GLY A 1 231 ? -11.033 -12.390 3.340 1.00 95.19 231 GLY A C 1
ATOM 1656 O O . GLY A 1 231 ? -11.775 -11.686 4.025 1.00 95.19 231 GLY A O 1
ATOM 1657 N N . ARG A 1 232 ? -11.511 -13.276 2.457 1.00 93.94 232 ARG A N 1
ATOM 1658 C CA . ARG A 1 232 ? -12.948 -13.494 2.220 1.00 93.94 232 ARG A CA 1
ATOM 1659 C C . ARG A 1 232 ? -13.670 -13.992 3.470 1.00 93.94 232 ARG A C 1
ATOM 1661 O O . ARG A 1 232 ? -14.768 -13.521 3.748 1.00 93.94 232 ARG A O 1
ATOM 1668 N N . SER A 1 233 ? -13.060 -14.893 4.246 1.00 93.19 233 SER A N 1
ATOM 1669 C CA . SER A 1 233 ? -13.639 -15.370 5.513 1.00 93.19 233 SER A CA 1
ATOM 1670 C C . SER A 1 233 ? -13.828 -14.247 6.543 1.00 93.19 233 SER A C 1
ATOM 1672 O O . SER A 1 233 ? -14.702 -14.336 7.401 1.00 93.19 233 SER A O 1
ATOM 1674 N N . GLN A 1 234 ? -13.042 -13.169 6.431 1.00 94.38 234 GLN A N 1
ATOM 1675 C CA . GLN A 1 234 ? -13.169 -11.959 7.247 1.00 94.38 234 GLN A CA 1
ATOM 1676 C C . GLN A 1 234 ? -14.084 -10.894 6.612 1.00 94.38 234 GLN A C 1
ATOM 1678 O O . GLN A 1 234 ? -14.206 -9.791 7.139 1.00 94.38 234 GLN A O 1
ATOM 1683 N N . GLY A 1 235 ? -14.715 -11.196 5.472 1.00 93.56 235 GLY A N 1
ATOM 1684 C CA . GLY A 1 235 ? -15.562 -10.270 4.722 1.00 93.56 235 GLY A CA 1
ATOM 1685 C C . GLY A 1 235 ? -14.797 -9.232 3.897 1.00 93.56 235 GLY A C 1
ATOM 1686 O O . GLY A 1 235 ? -15.421 -8.322 3.363 1.00 93.56 235 GLY A O 1
ATOM 1687 N N . ILE A 1 236 ? -13.470 -9.338 3.770 1.00 95.88 236 ILE A N 1
ATOM 1688 C CA . ILE A 1 236 ? -12.662 -8.410 2.968 1.00 95.88 236 ILE A CA 1
ATOM 1689 C C . ILE A 1 236 ? -12.940 -8.653 1.483 1.00 95.88 236 ILE A C 1
ATOM 1691 O O . ILE A 1 236 ? -12.913 -9.791 1.016 1.00 95.88 236 ILE A O 1
ATOM 1695 N N . THR A 1 237 ? -13.167 -7.573 0.735 1.00 95.06 237 THR A N 1
ATOM 1696 C CA . THR A 1 237 ? -13.442 -7.626 -0.711 1.00 95.06 237 THR A CA 1
ATOM 1697 C C . THR A 1 237 ? -12.346 -6.999 -1.571 1.00 95.06 237 THR A C 1
ATOM 1699 O O . THR A 1 237 ? -12.385 -7.141 -2.789 1.00 95.06 237 THR A O 1
ATOM 1702 N N . HIS A 1 238 ? -11.354 -6.335 -0.971 1.00 96.56 238 HIS A N 1
ATOM 1703 C CA . HIS A 1 238 ? -10.280 -5.639 -1.682 1.00 96.56 238 HIS A CA 1
ATOM 1704 C C . HIS A 1 238 ? -8.934 -6.333 -1.481 1.00 96.56 238 HIS A C 1
ATOM 1706 O O . HIS A 1 238 ? -8.468 -6.471 -0.348 1.00 96.56 238 HIS A O 1
ATOM 1712 N N . PHE A 1 239 ? -8.282 -6.716 -2.579 1.00 96.69 239 PHE A N 1
ATOM 1713 C CA . PHE A 1 239 ? -7.066 -7.528 -2.558 1.00 96.69 239 PHE A CA 1
ATOM 1714 C C . PHE A 1 239 ? -5.969 -6.957 -3.454 1.00 96.69 239 PHE A C 1
ATOM 1716 O O . PHE A 1 239 ? -6.217 -6.518 -4.578 1.00 96.69 239 PHE A O 1
ATOM 1723 N N . ALA A 1 240 ? -4.731 -7.012 -2.973 1.00 95.94 240 ALA A N 1
ATOM 1724 C CA . ALA A 1 240 ? -3.534 -6.675 -3.729 1.00 95.94 240 ALA A CA 1
ATOM 1725 C C . ALA A 1 240 ? -2.358 -7.565 -3.318 1.00 95.94 240 ALA A C 1
ATOM 1727 O O . ALA A 1 240 ? -2.214 -7.938 -2.153 1.00 95.94 240 ALA A O 1
ATOM 1728 N N . GLY A 1 241 ? -1.463 -7.862 -4.255 1.00 94.75 241 GLY A N 1
ATOM 1729 C CA . GLY A 1 241 ? -0.252 -8.628 -3.972 1.00 94.75 241 GLY A CA 1
ATOM 1730 C C . GLY A 1 241 ? 0.252 -9.431 -5.168 1.00 94.75 241 GLY A C 1
ATOM 1731 O O . GLY A 1 241 ? -0.367 -9.394 -6.234 1.00 94.75 241 GLY A O 1
ATOM 1732 N N . PRO A 1 242 ? 1.365 -10.164 -4.990 1.00 93.06 242 PRO A N 1
ATOM 1733 C CA . PRO A 1 242 ? 1.975 -10.968 -6.048 1.00 93.06 242 PRO A CA 1
ATOM 1734 C C . PRO A 1 242 ? 1.009 -11.953 -6.718 1.00 93.06 242 PRO A C 1
ATOM 1736 O O . PRO A 1 242 ? 1.024 -12.086 -7.938 1.00 93.06 242 PRO A O 1
ATOM 1739 N N . HIS A 1 243 ? 0.125 -12.598 -5.952 1.00 92.69 243 HIS A N 1
ATOM 1740 C CA . HIS A 1 243 ? -0.856 -13.532 -6.502 1.00 92.69 243 HIS A CA 1
ATOM 1741 C C . HIS A 1 243 ? -1.878 -12.823 -7.399 1.00 92.69 243 HIS A C 1
ATOM 1743 O O . HIS A 1 243 ? -2.172 -13.281 -8.500 1.00 92.69 243 HIS A O 1
ATOM 1749 N N . ILE A 1 244 ? -2.359 -11.651 -6.978 1.00 92.19 244 ILE A N 1
ATOM 1750 C CA . ILE A 1 244 ? -3.265 -10.815 -7.776 1.00 92.19 244 ILE A CA 1
ATOM 1751 C C . ILE A 1 244 ? -2.590 -10.353 -9.074 1.00 92.19 244 ILE A C 1
ATOM 1753 O O . ILE A 1 244 ? -3.179 -10.424 -10.152 1.00 92.19 244 ILE A O 1
ATOM 1757 N N . GLU A 1 245 ? -1.335 -9.917 -8.995 1.00 91.88 245 GLU A N 1
ATOM 1758 C CA . GLU A 1 245 ? -0.542 -9.516 -10.162 1.00 91.88 245 GLU A CA 1
ATOM 1759 C C . GLU A 1 245 ? -0.324 -10.684 -11.131 1.00 91.88 245 GLU A C 1
ATOM 1761 O O . GLU A 1 245 ? -0.431 -10.506 -12.347 1.00 91.88 245 GLU A O 1
ATOM 1766 N N . ALA A 1 246 ? -0.085 -11.885 -10.601 1.00 91.38 246 ALA A N 1
ATOM 1767 C CA . ALA A 1 246 ? 0.041 -13.105 -11.381 1.00 91.38 246 ALA A CA 1
ATOM 1768 C C . ALA A 1 246 ? -1.268 -13.442 -12.114 1.00 91.38 246 ALA A C 1
ATOM 1770 O O . ALA A 1 246 ? -1.216 -13.727 -13.312 1.00 91.38 246 ALA A O 1
ATOM 1771 N N . LEU A 1 247 ? -2.426 -13.352 -11.452 1.00 90.12 247 LEU A N 1
ATOM 1772 C CA . LEU A 1 247 ? -3.739 -13.566 -12.077 1.00 90.12 247 LEU A CA 1
ATOM 1773 C C . LEU A 1 247 ? -4.003 -12.558 -13.205 1.00 90.12 247 LEU A C 1
ATOM 1775 O O . LEU A 1 247 ? -4.386 -12.941 -14.311 1.00 90.12 247 LEU A O 1
ATOM 1779 N N . LEU A 1 248 ? -3.722 -11.272 -12.968 1.00 89.94 248 LEU A N 1
ATOM 1780 C CA . LEU A 1 248 ? -3.857 -10.227 -13.988 1.00 89.94 248 LEU A CA 1
ATOM 1781 C C . LEU A 1 248 ? -2.905 -10.443 -15.169 1.00 89.94 248 LEU A C 1
ATOM 1783 O O . LEU A 1 248 ? -3.265 -10.178 -16.315 1.00 89.94 248 LEU A O 1
ATOM 1787 N N . ALA A 1 249 ? -1.682 -10.907 -14.915 1.00 91.44 249 ALA A N 1
ATOM 1788 C CA . ALA A 1 249 ? -0.728 -11.242 -15.964 1.00 91.44 249 ALA A CA 1
ATOM 1789 C C . ALA A 1 249 ? -1.184 -12.451 -16.792 1.00 91.44 249 ALA A C 1
ATOM 1791 O O . ALA A 1 249 ? -1.090 -12.398 -18.016 1.00 91.44 249 ALA A O 1
ATOM 1792 N N . ALA A 1 250 ? -1.723 -13.495 -16.156 1.00 90.50 250 ALA A N 1
ATOM 1793 C CA . ALA A 1 250 ? -2.266 -14.664 -16.844 1.00 90.50 250 ALA A CA 1
ATOM 1794 C C . ALA A 1 250 ? -3.445 -14.284 -17.754 1.00 90.50 250 ALA A C 1
ATOM 1796 O O . ALA A 1 250 ? -3.420 -14.589 -18.945 1.00 90.50 250 ALA A O 1
ATOM 1797 N N . ALA A 1 251 ? -4.417 -13.526 -17.236 1.00 89.12 251 ALA A N 1
ATOM 1798 C CA . ALA A 1 251 ? -5.546 -13.034 -18.027 1.00 89.12 251 ALA A CA 1
ATOM 1799 C C . ALA A 1 251 ? -5.086 -12.141 -19.194 1.00 89.12 251 ALA A C 1
ATOM 1801 O O . ALA A 1 251 ? -5.585 -12.245 -20.314 1.00 89.12 251 ALA A O 1
ATOM 1802 N N . ARG A 1 252 ? -4.064 -11.304 -18.970 1.00 91.56 252 ARG A N 1
ATOM 1803 C CA . ARG A 1 252 ? -3.473 -10.484 -20.032 1.00 91.56 252 ARG A CA 1
ATOM 1804 C C . ARG A 1 252 ? -2.812 -11.333 -21.111 1.00 91.56 252 ARG A C 1
ATOM 1806 O O . ARG A 1 252 ? -2.970 -11.021 -22.285 1.00 91.56 252 ARG A O 1
ATOM 1813 N N . LEU A 1 253 ? -2.066 -12.370 -20.736 1.00 91.88 253 LEU A N 1
ATOM 1814 C CA . LEU A 1 253 ? -1.425 -13.269 -21.694 1.00 91.88 253 LEU A CA 1
ATOM 1815 C C . LEU A 1 253 ? -2.453 -14.068 -22.495 1.00 91.88 253 LEU A C 1
ATOM 1817 O O . LEU A 1 253 ? -2.289 -14.169 -23.705 1.00 91.88 253 LEU A O 1
ATOM 1821 N N . ALA A 1 254 ? -3.533 -14.538 -21.866 1.00 90.94 254 ALA A N 1
ATOM 1822 C CA . ALA A 1 254 ? -4.623 -15.221 -22.562 1.00 90.94 254 ALA A CA 1
ATOM 1823 C C . ALA A 1 254 ? -5.248 -14.349 -23.668 1.00 90.94 254 ALA A C 1
ATOM 1825 O O . ALA A 1 254 ? -5.526 -14.835 -24.759 1.00 90.94 254 ALA A O 1
ATOM 1826 N N . ALA A 1 255 ? -5.387 -13.042 -23.426 1.00 89.94 255 ALA A N 1
ATOM 1827 C CA . ALA A 1 255 ? -5.900 -12.084 -24.407 1.00 89.94 255 ALA A CA 1
ATOM 1828 C C . ALA A 1 255 ? -4.828 -11.515 -25.365 1.00 89.94 255 ALA A C 1
ATOM 1830 O O . ALA A 1 255 ? -5.138 -10.685 -26.224 1.00 89.94 255 ALA A O 1
ATOM 1831 N N . CYS A 1 256 ? -3.548 -11.877 -25.211 1.00 93.06 256 CYS A N 1
ATOM 1832 C CA . CYS A 1 256 ? -2.456 -11.242 -25.947 1.00 93.06 256 CYS A CA 1
ATOM 1833 C C . CYS A 1 256 ? -2.051 -12.052 -27.191 1.00 93.06 256 CYS A C 1
ATOM 1835 O O . CYS A 1 256 ? -1.442 -13.113 -27.054 1.00 93.06 256 CYS A O 1
ATOM 1837 N N . PRO A 1 257 ? -2.182 -11.506 -28.417 1.00 92.62 257 PRO A N 1
ATOM 1838 C CA . PRO A 1 257 ? -1.740 -12.193 -29.639 1.00 92.62 257 PRO A CA 1
ATOM 1839 C C . PRO A 1 257 ? -0.212 -12.359 -29.735 1.00 92.62 257 PRO A C 1
ATOM 1841 O O . PRO A 1 257 ? 0.296 -12.999 -30.651 1.00 92.62 257 PRO A O 1
ATOM 1844 N N . LYS A 1 258 ? 0.551 -11.743 -28.822 1.00 93.38 258 LYS A N 1
ATOM 1845 C CA . LYS A 1 258 ? 2.018 -11.822 -28.744 1.00 93.38 258 LYS A CA 1
ATOM 1846 C C . LYS A 1 258 ? 2.498 -12.575 -27.493 1.00 93.38 258 LYS A C 1
ATOM 1848 O O . LYS A 1 258 ? 3.674 -12.461 -27.148 1.00 93.38 258 LYS A O 1
ATOM 1853 N N . ALA A 1 259 ? 1.613 -13.317 -26.816 1.00 91.81 259 ALA A N 1
ATOM 1854 C CA . ALA A 1 259 ? 1.911 -14.012 -25.559 1.00 91.81 259 ALA A CA 1
ATOM 1855 C C . ALA A 1 259 ? 3.094 -14.984 -25.662 1.00 91.81 259 ALA A C 1
ATOM 1857 O O . ALA A 1 259 ? 3.880 -15.074 -24.728 1.00 91.81 259 ALA A O 1
ATOM 1858 N N . VAL A 1 260 ? 3.292 -15.616 -26.824 1.00 92.12 260 VAL A N 1
ATOM 1859 C CA . VAL A 1 260 ? 4.408 -16.546 -27.088 1.00 92.12 260 VAL A CA 1
ATOM 1860 C C . VAL A 1 260 ? 5.801 -15.952 -26.827 1.00 92.12 260 VAL A C 1
ATOM 1862 O O . VAL A 1 260 ? 6.754 -16.691 -26.622 1.00 92.12 260 VAL A O 1
ATOM 1865 N N . ALA A 1 261 ? 5.936 -14.621 -26.822 1.00 90.12 261 ALA A N 1
ATOM 1866 C CA . ALA A 1 261 ? 7.198 -13.923 -26.582 1.00 90.12 261 ALA A CA 1
ATOM 1867 C C . ALA A 1 261 ? 7.388 -13.464 -25.118 1.00 90.12 261 ALA A C 1
ATOM 1869 O O . ALA A 1 261 ? 8.269 -12.643 -24.847 1.00 90.12 261 ALA A O 1
ATOM 1870 N N . CYS A 1 262 ? 6.532 -13.891 -24.183 1.00 93.06 262 CYS A N 1
ATOM 1871 C CA . CYS A 1 262 ? 6.549 -13.410 -22.803 1.00 93.06 262 CYS A CA 1
ATOM 1872 C C . CYS A 1 262 ? 6.088 -14.483 -21.812 1.00 93.06 262 CYS A C 1
ATOM 1874 O O . CYS A 1 262 ? 5.028 -15.077 -21.980 1.00 93.06 262 CYS A O 1
ATOM 1876 N N . SER A 1 263 ? 6.825 -14.660 -20.717 1.00 93.31 263 SER A N 1
ATOM 1877 C CA . SER A 1 263 ? 6.341 -15.435 -19.572 1.00 93.31 263 SER A CA 1
ATOM 1878 C C . SER A 1 263 ? 5.381 -14.613 -18.701 1.00 93.31 263 SER A C 1
ATOM 1880 O O . SER A 1 263 ? 5.352 -13.377 -18.762 1.00 93.31 263 SER A O 1
ATOM 1882 N N . GLN A 1 264 ? 4.603 -15.285 -17.852 1.00 92.75 264 GLN A N 1
ATOM 1883 C CA . GLN A 1 264 ? 3.709 -14.628 -16.891 1.00 92.75 264 GLN A CA 1
ATOM 1884 C C . GLN A 1 264 ? 4.456 -13.688 -15.923 1.00 92.75 264 GLN A C 1
ATOM 1886 O O . GLN A 1 264 ? 4.039 -12.530 -15.827 1.00 92.75 264 GLN A O 1
ATOM 1891 N N . PRO A 1 265 ? 5.591 -14.074 -15.297 1.00 92.19 265 PRO A N 1
ATOM 1892 C CA . PRO A 1 265 ? 6.380 -13.150 -14.476 1.00 92.19 265 PRO A CA 1
ATOM 1893 C C . PRO A 1 265 ? 6.885 -11.923 -15.246 1.00 92.19 265 PRO A C 1
ATOM 1895 O O . PRO A 1 265 ? 6.813 -10.804 -14.745 1.00 92.19 265 PRO A O 1
ATOM 1898 N N . GLN A 1 266 ? 7.334 -12.100 -16.496 1.00 92.50 266 GLN A N 1
ATOM 1899 C CA . GLN A 1 266 ? 7.767 -10.980 -17.341 1.00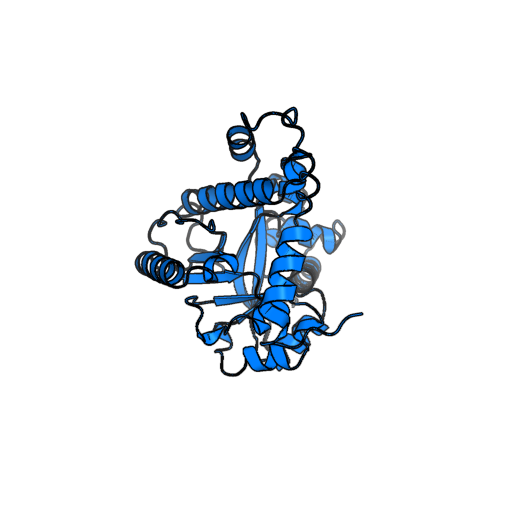 92.50 266 GLN A CA 1
ATOM 1900 C C . GLN A 1 266 ? 6.610 -10.021 -17.645 1.00 92.50 266 GLN A C 1
ATOM 1902 O O . GLN A 1 266 ? 6.797 -8.803 -17.662 1.00 92.50 266 GLN A O 1
ATOM 1907 N N . CYS A 1 267 ? 5.409 -10.552 -17.887 1.00 92.56 267 CYS A N 1
ATOM 1908 C CA . CYS A 1 267 ? 4.224 -9.736 -18.116 1.00 92.56 267 CYS A CA 1
ATOM 1909 C C . CYS A 1 267 ? 3.826 -8.960 -16.852 1.00 92.56 267 CYS A C 1
ATOM 1911 O O . CYS A 1 267 ? 3.475 -7.783 -16.959 1.00 92.56 267 CYS A O 1
ATOM 1913 N N . ALA A 1 268 ? 3.882 -9.600 -15.680 1.00 91.31 268 ALA A N 1
ATOM 1914 C CA . ALA A 1 268 ? 3.586 -8.971 -14.396 1.00 91.31 268 ALA A CA 1
ATOM 1915 C C . ALA A 1 268 ? 4.566 -7.825 -14.0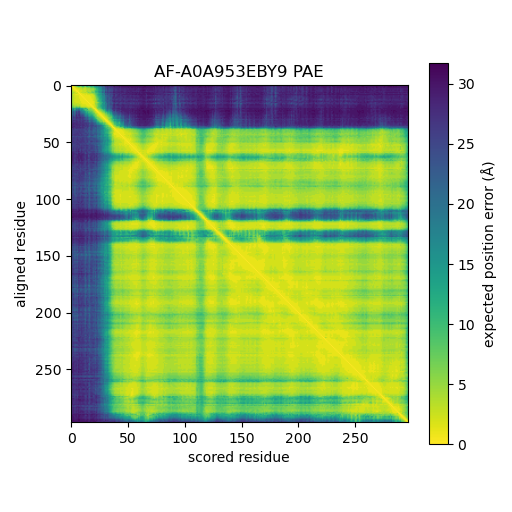90 1.00 91.31 268 ALA A C 1
ATOM 1917 O O . ALA A 1 268 ? 4.120 -6.701 -13.855 1.00 91.31 268 ALA A O 1
ATOM 1918 N N . GLU A 1 269 ? 5.880 -8.061 -14.199 1.00 90.06 269 GLU A N 1
ATOM 1919 C CA . GLU A 1 269 ? 6.899 -7.034 -13.924 1.00 90.06 269 GLU A CA 1
ATOM 1920 C C . GLU A 1 269 ? 6.738 -5.828 -14.858 1.00 90.06 269 GLU A C 1
ATOM 1922 O O . GLU A 1 269 ? 6.655 -4.685 -14.407 1.00 90.06 269 GLU A O 1
ATOM 1927 N N . ARG A 1 270 ? 6.579 -6.063 -16.168 1.00 90.88 270 ARG A N 1
ATOM 1928 C CA . ARG A 1 270 ? 6.343 -4.979 -17.138 1.00 90.88 270 ARG A CA 1
ATOM 1929 C C . ARG A 1 270 ? 5.070 -4.193 -16.817 1.00 90.88 270 ARG A C 1
ATOM 1931 O O . ARG A 1 270 ? 5.049 -2.976 -16.988 1.00 90.88 270 ARG A O 1
ATOM 1938 N N . ALA A 1 271 ? 4.006 -4.852 -16.355 1.00 88.31 271 ALA A N 1
ATOM 1939 C CA . ALA A 1 271 ? 2.758 -4.180 -15.991 1.00 88.31 271 ALA A CA 1
ATOM 1940 C C . ALA A 1 271 ? 2.893 -3.337 -14.710 1.00 88.31 271 ALA A C 1
ATOM 1942 O O . ALA A 1 271 ? 2.204 -2.315 -14.584 1.00 88.31 271 ALA A O 1
ATOM 1943 N N . ALA A 1 272 ? 3.772 -3.748 -13.792 1.00 88.50 272 ALA A N 1
ATOM 1944 C CA . ALA A 1 272 ? 4.040 -3.064 -12.532 1.00 88.50 272 ALA A CA 1
ATOM 1945 C C . ALA A 1 272 ? 4.972 -1.850 -12.682 1.00 88.50 272 ALA A C 1
ATOM 1947 O O . ALA A 1 272 ? 4.930 -0.934 -11.862 1.00 88.50 272 ALA A O 1
ATOM 1948 N N . THR A 1 273 ? 5.813 -1.805 -13.714 1.00 87.62 273 THR A N 1
ATOM 1949 C CA . THR A 1 273 ? 6.693 -0.651 -13.971 1.00 87.62 273 THR A CA 1
ATOM 1950 C C . THR A 1 273 ? 5.915 0.592 -14.420 1.00 87.62 273 THR A C 1
ATOM 1952 O O . THR A 1 273 ? 4.893 0.493 -15.104 1.00 87.62 273 THR A O 1
ATOM 1955 N N . THR A 1 274 ? 6.391 1.781 -14.038 1.00 84.00 274 THR A N 1
ATOM 1956 C CA . THR A 1 274 ? 5.760 3.066 -14.397 1.00 84.00 274 THR A CA 1
ATOM 1957 C C . THR A 1 274 ? 6.419 3.751 -15.598 1.00 84.00 274 THR A C 1
ATOM 1959 O O . THR A 1 274 ? 5.750 4.512 -16.293 1.00 84.00 274 THR A O 1
ATOM 1962 N N . GLY A 1 275 ? 7.693 3.461 -15.886 1.00 79.25 275 GLY A N 1
ATOM 1963 C CA . GLY A 1 275 ? 8.446 4.099 -16.971 1.00 79.25 275 GLY A CA 1
ATOM 1964 C C . GLY A 1 275 ? 8.257 3.471 -18.348 1.00 79.25 275 GLY A C 1
ATOM 1965 O O . GLY A 1 275 ? 8.043 2.261 -18.458 1.00 79.25 275 GLY A O 1
ATOM 1966 N N . PRO A 1 276 ? 8.403 4.259 -19.427 1.00 75.25 276 PRO A N 1
ATOM 1967 C CA . PRO A 1 276 ? 8.289 3.760 -20.793 1.00 75.25 276 PRO A CA 1
ATOM 1968 C C . PRO A 1 276 ? 9.410 2.775 -21.153 1.00 75.25 276 PRO A C 1
ATOM 1970 O O . PRO A 1 276 ? 9.145 1.786 -21.831 1.00 75.25 276 PRO A O 1
ATOM 1973 N N . ALA A 1 277 ? 10.638 2.980 -20.658 1.00 78.12 277 ALA A N 1
ATOM 1974 C CA . ALA A 1 277 ? 11.794 2.143 -20.992 1.00 78.12 277 ALA A CA 1
ATOM 1975 C C . ALA A 1 277 ? 11.616 0.683 -20.541 1.00 78.12 277 ALA A C 1
ATOM 1977 O O . ALA A 1 277 ? 11.795 -0.243 -21.330 1.00 78.12 277 ALA A O 1
ATOM 1978 N N . ALA A 1 278 ? 11.172 0.466 -19.301 1.00 75.31 278 ALA A N 1
ATOM 1979 C CA . ALA A 1 278 ? 10.915 -0.877 -18.773 1.00 75.31 278 ALA A CA 1
ATOM 1980 C C . ALA A 1 278 ? 9.742 -1.587 -19.483 1.00 75.31 278 ALA A C 1
ATOM 1982 O O . ALA A 1 278 ? 9.650 -2.816 -19.498 1.00 75.31 278 ALA A O 1
ATOM 1983 N N . ARG A 1 279 ? 8.859 -0.811 -20.122 1.00 82.94 279 ARG A N 1
ATOM 1984 C CA . ARG A 1 279 ? 7.682 -1.293 -20.856 1.00 82.94 279 ARG A CA 1
ATOM 1985 C C . ARG A 1 279 ? 7.942 -1.459 -22.353 1.00 82.94 279 ARG A C 1
ATOM 1987 O O . ARG A 1 279 ? 7.174 -2.158 -23.009 1.00 82.94 279 ARG A O 1
ATOM 1994 N N . ALA A 1 280 ? 9.034 -0.899 -22.878 1.00 81.88 280 ALA A N 1
ATOM 1995 C CA . ALA A 1 280 ? 9.388 -0.920 -24.299 1.00 81.88 280 ALA A CA 1
ATOM 1996 C C . ALA A 1 280 ? 9.607 -2.339 -24.849 1.00 81.88 280 ALA A C 1
ATOM 1998 O O . ALA A 1 280 ? 9.332 -2.606 -26.014 1.00 81.88 280 ALA A O 1
ATOM 1999 N N . ALA A 1 281 ? 10.023 -3.284 -23.998 1.00 84.62 281 ALA A N 1
ATOM 2000 C CA . ALA A 1 281 ? 10.154 -4.693 -24.373 1.00 84.62 281 ALA A CA 1
ATOM 2001 C C . ALA A 1 281 ? 8.799 -5.397 -24.615 1.00 84.62 281 ALA A C 1
ATOM 2003 O O . ALA A 1 281 ? 8.762 -6.544 -25.069 1.00 84.62 281 ALA A O 1
ATOM 2004 N N . CYS A 1 282 ? 7.670 -4.757 -24.291 1.00 88.94 282 CYS A N 1
ATOM 2005 C CA . CYS A 1 282 ? 6.346 -5.300 -24.555 1.00 88.94 282 CYS A CA 1
ATOM 2006 C C . CYS A 1 282 ? 5.943 -5.088 -26.018 1.00 88.94 282 CYS A C 1
ATOM 2008 O O . CYS A 1 282 ? 5.779 -3.964 -26.478 1.00 88.94 282 CYS A O 1
ATOM 2010 N N . ARG A 1 283 ? 5.665 -6.188 -26.724 1.00 90.69 283 ARG A N 1
ATOM 2011 C CA . ARG A 1 283 ? 5.175 -6.166 -28.114 1.00 90.69 283 ARG A CA 1
ATOM 2012 C C . ARG A 1 283 ? 3.689 -5.795 -28.248 1.00 90.69 283 ARG A C 1
ATOM 2014 O O . ARG A 1 283 ? 3.169 -5.789 -29.358 1.00 90.69 283 ARG A O 1
ATOM 2021 N N . ASN A 1 284 ? 2.996 -5.533 -27.137 1.00 89.88 284 ASN A N 1
ATOM 2022 C CA . ASN A 1 284 ? 1.604 -5.075 -27.108 1.00 89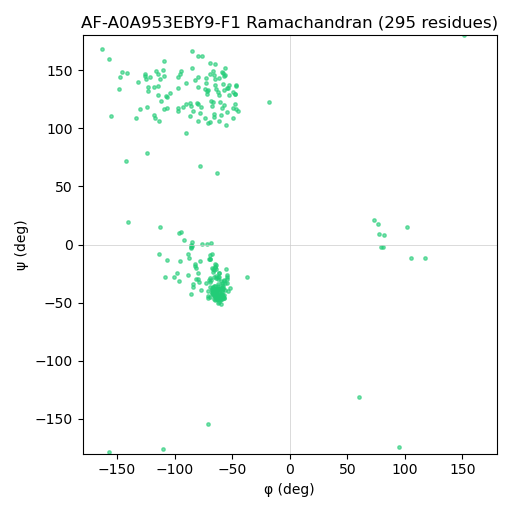.88 284 ASN A CA 1
ATOM 2023 C C . ASN A 1 284 ? 1.389 -4.032 -25.984 1.00 89.88 284 ASN A C 1
ATOM 2025 O O . ASN A 1 284 ? 0.788 -4.337 -24.947 1.00 89.88 284 ASN A O 1
ATOM 2029 N N . PRO A 1 285 ? 1.908 -2.801 -26.153 1.00 85.50 285 PRO A N 1
ATOM 2030 C CA . PRO A 1 285 ? 1.881 -1.775 -25.109 1.00 85.50 285 PRO A CA 1
ATOM 2031 C C . PRO A 1 285 ? 0.462 -1.304 -24.757 1.00 85.50 285 PRO A C 1
ATOM 2033 O O . PRO A 1 285 ? 0.215 -0.943 -23.607 1.00 85.50 285 PRO A O 1
ATOM 2036 N N . VAL A 1 286 ? -0.483 -1.366 -25.702 1.00 85.88 286 VAL A N 1
ATOM 2037 C CA . VAL A 1 286 ? -1.893 -0.999 -25.480 1.00 85.88 286 VAL A CA 1
ATOM 2038 C C . VAL A 1 286 ? -2.538 -1.931 -24.454 1.00 85.88 286 VAL A C 1
ATOM 2040 O O . VAL A 1 286 ? -3.149 -1.473 -23.490 1.00 85.88 286 VAL A O 1
ATOM 2043 N N . LEU A 1 287 ? -2.346 -3.243 -24.601 1.00 86.12 287 LEU A N 1
ATOM 2044 C CA . LEU A 1 287 ? -2.866 -4.221 -23.646 1.00 86.12 287 LEU A CA 1
ATOM 2045 C C . LEU A 1 287 ? -2.144 -4.149 -22.286 1.00 86.12 287 LEU A C 1
ATOM 2047 O O . LEU 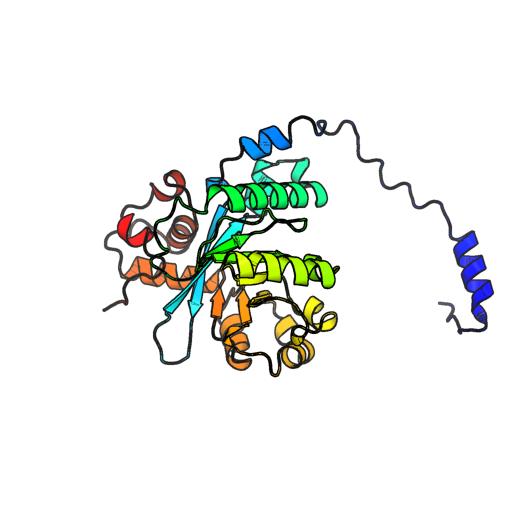A 1 287 ? -2.754 -4.369 -21.241 1.00 86.12 287 LEU A O 1
ATOM 2051 N N . LEU A 1 288 ? -0.852 -3.803 -22.279 1.00 84.50 288 LEU A N 1
ATOM 2052 C CA . LEU A 1 288 ? -0.083 -3.583 -21.049 1.00 84.50 288 LEU A CA 1
ATOM 2053 C C . LEU A 1 288 ? -0.520 -2.317 -20.290 1.00 84.50 288 LEU A C 1
ATOM 2055 O O . LEU A 1 288 ? -0.332 -2.226 -19.075 1.00 84.50 288 LEU A O 1
ATOM 2059 N N . ALA A 1 289 ? -1.038 -1.305 -20.993 1.00 79.00 289 ALA A N 1
ATOM 2060 C CA . ALA A 1 289 ? -1.555 -0.082 -20.381 1.00 79.00 289 ALA A CA 1
ATOM 2061 C C . ALA A 1 289 ? -2.753 -0.363 -19.477 1.00 79.00 289 ALA A C 1
ATOM 2063 O O . ALA A 1 289 ? -2.798 0.183 -18.372 1.00 79.00 289 ALA A O 1
ATOM 2064 N N . ARG A 1 290 ? -3.624 -1.288 -19.897 1.00 77.00 290 ARG A N 1
ATOM 2065 C CA . ARG A 1 290 ? -4.804 -1.708 -19.143 1.00 77.00 290 ARG A CA 1
ATOM 2066 C C . ARG A 1 290 ? -4.415 -2.473 -17.878 1.00 77.00 290 ARG A C 1
ATOM 2068 O O . ARG A 1 290 ? -3.706 -3.486 -17.927 1.00 77.00 290 ARG A O 1
ATOM 2075 N N . LEU A 1 291 ? -4.891 -1.983 -16.737 1.00 71.38 291 LEU A N 1
ATOM 2076 C CA . LEU A 1 291 ? -4.702 -2.631 -15.438 1.00 71.38 291 LEU A CA 1
ATOM 2077 C C . LEU A 1 291 ? -5.531 -3.910 -15.339 1.00 71.38 291 LEU A C 1
ATOM 2079 O O . LEU A 1 291 ? -4.981 -4.954 -14.987 1.00 71.38 291 LEU A O 1
ATOM 2083 N N . LEU A 1 292 ? -6.797 -3.840 -15.752 1.00 75.31 292 LEU A N 1
ATOM 2084 C CA . LEU A 1 292 ? -7.622 -5.009 -16.026 1.00 75.31 292 LEU A CA 1
ATOM 2085 C C . LEU A 1 292 ? -7.526 -5.389 -17.509 1.00 75.31 292 LEU A C 1
ATOM 2087 O O . LEU A 1 292 ? -7.904 -4.588 -18.367 1.00 75.31 292 LEU A O 1
ATOM 2091 N N . PRO A 1 293 ? -7.026 -6.587 -17.848 1.00 69.69 293 PRO A N 1
ATOM 2092 C CA . PRO A 1 293 ? -7.175 -7.105 -19.201 1.00 69.69 293 PRO A CA 1
ATOM 2093 C C . PRO A 1 293 ? -8.667 -7.344 -19.514 1.00 69.69 293 PRO A C 1
ATOM 2095 O O . PRO A 1 293 ? -9.457 -7.532 -18.586 1.00 69.69 293 PRO A O 1
ATOM 2098 N N . PRO A 1 294 ? -9.073 -7.326 -20.799 1.00 67.88 294 PRO A N 1
ATOM 2099 C CA . PRO A 1 294 ? -10.432 -7.708 -21.171 1.00 67.88 294 PRO A CA 1
ATOM 2100 C C . PRO A 1 294 ? -10.723 -9.124 -20.664 1.00 67.88 294 PRO A C 1
ATOM 2102 O O . PRO A 1 294 ? -9.817 -9.961 -20.629 1.00 67.88 294 PRO A O 1
ATOM 2105 N N . ALA A 1 295 ? -11.971 -9.378 -20.264 1.00 59.25 295 ALA A N 1
ATOM 2106 C CA . ALA A 1 295 ? -12.403 -10.730 -19.937 1.00 59.25 295 ALA A CA 1
ATOM 2107 C C . ALA A 1 295 ? -12.077 -11.652 -21.122 1.00 59.25 295 ALA A C 1
ATOM 2109 O O . ALA A 1 295 ? -12.291 -11.270 -22.276 1.00 59.25 295 ALA A O 1
ATOM 2110 N N . ALA A 1 296 ? -11.510 -12.826 -20.840 1.00 49.16 296 ALA A N 1
ATOM 2111 C CA . ALA A 1 296 ? -11.392 -13.862 -21.855 1.00 49.16 296 ALA A CA 1
ATOM 2112 C C . ALA A 1 296 ? -12.817 -14.213 -22.309 1.00 49.16 296 ALA A C 1
ATOM 2114 O O . ALA A 1 296 ? -13.662 -14.497 -21.459 1.00 49.16 296 ALA A O 1
ATOM 2115 N N . ALA A 1 297 ? -13.078 -14.072 -23.610 1.00 40.00 297 ALA A N 1
ATOM 2116 C CA . ALA A 1 297 ? -14.328 -14.499 -24.231 1.00 40.00 297 ALA A CA 1
ATOM 2117 C C . ALA A 1 297 ? -14.415 -16.028 -24.259 1.00 40.00 297 ALA A C 1
ATOM 2119 O O . ALA A 1 297 ? -13.343 -16.664 -24.401 1.00 40.00 297 ALA A O 1
#

Radius of gyration: 22.68 Å; Cα contacts (8 Å, |Δi|>4): 441; chains: 1; bounding box: 54×39×78 Å